Protein AF-A0A7S3PEK5-F1 (afdb_monomer_lite)

Organism: NCBI:txid215587

pLDDT: mean 72.02, std 23.11, range [34.88, 98.06]

Foldseek 3Di:
DAAQQPPRHDFPDDDDDDPDPVVLVCCQVPQQQDDDPNDGDHRDDDLDDDPPPSWADPPRTHPVVQLPAADFDVVRPTHHVVNVVVVVVVVVVVPPPPPPPDPPPPPPPPDDDDDDDDDDDDDDDDDDDDDDDDDDDDDDDDDDDDPVVVVVVVVVVVVVVVVPPDDDDDPPPPPPRDPSPDDPPPPDDDD

Sequence (191 aa):
MGLHRVNRTPCGFCFVIFNNRKALLNAQKLLNGTILDGQVLKVEIDPGFREGRQYGRARSGGQVRDELRASFDVNRGGYGAIVESQMEAAKAELLTPINQSQSPAVHMPPPRLPPPGQHNFRGGNFRGRGRGGRFHPYANRGGHRDFRDRERYNRRRSDRQNAGNTGSRREETRDDPNPRWRRNDSDEDDD

InterPro domains:
  IPR012677 Nucleotide-binding alpha-beta plait domain superfamily [G3DSA:3.30.70.330] (1-86)
  IPR027157 Nuclear cap-binding protein subunit 2 [PTHR18847] (1-148)
  IPR035979 RNA-binding domain superfamily [SSF54928] (5-79)

Structure (mmCIF, N/CA/C/O backbone):
data_AF-A0A7S3PEK5-F1
#
_entry.id   AF-A0A7S3PEK5-F1
#
loop_
_atom_site.group_PDB
_atom_site.id
_atom_site.type_symbol
_atom_site.lab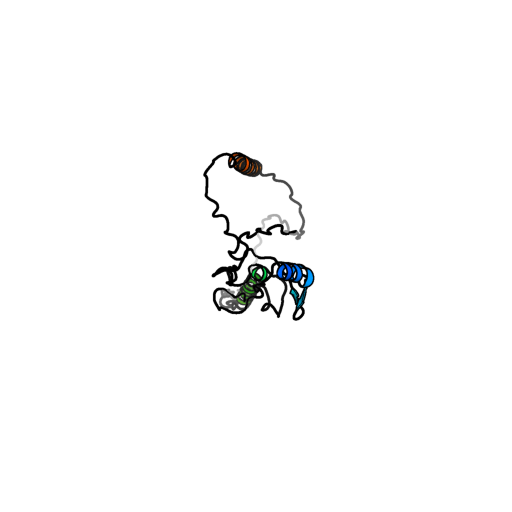el_atom_id
_atom_site.label_alt_id
_atom_site.label_comp_id
_atom_site.label_asym_id
_atom_site.label_entity_id
_atom_site.label_seq_id
_atom_site.pdbx_PDB_ins_code
_atom_site.Cartn_x
_atom_site.Cartn_y
_atom_site.Cartn_z
_atom_site.occupancy
_atom_site.B_iso_or_equiv
_atom_site.auth_seq_id
_atom_site.auth_comp_id
_atom_site.auth_asym_id
_atom_site.auth_atom_id
_atom_site.pdbx_PDB_model_num
ATOM 1 N N . MET A 1 1 ? -10.145 -7.441 -2.128 1.00 90.19 1 MET A N 1
ATOM 2 C CA . MET A 1 1 ? -8.667 -7.321 -2.068 1.00 90.19 1 MET A CA 1
ATOM 3 C C . MET A 1 1 ? -8.212 -6.277 -3.080 1.00 90.19 1 MET A C 1
ATOM 5 O O . MET A 1 1 ? -8.865 -6.170 -4.111 1.00 90.19 1 MET A O 1
ATOM 9 N N . GLY A 1 2 ? -7.165 -5.500 -2.788 1.00 96.38 2 GLY A N 1
ATOM 10 C CA . GLY A 1 2 ? -6.545 -4.579 -3.748 1.00 96.38 2 GLY A CA 1
ATOM 11 C C . GLY A 1 2 ? -5.487 -5.296 -4.587 1.00 96.38 2 GLY A C 1
ATOM 12 O O . GLY A 1 2 ? -4.679 -6.061 -4.058 1.00 96.38 2 GLY A O 1
ATOM 13 N N . LEU A 1 3 ? -5.520 -5.078 -5.896 1.00 97.38 3 LEU A N 1
ATOM 14 C CA . LEU A 1 3 ? -4.784 -5.834 -6.900 1.00 97.38 3 LEU A CA 1
ATOM 15 C C . LEU A 1 3 ? -3.969 -4.908 -7.798 1.00 97.38 3 LEU A C 1
ATOM 17 O O . LEU A 1 3 ? -4.340 -3.767 -8.070 1.00 97.38 3 LEU A O 1
ATOM 21 N N . HIS A 1 4 ? -2.877 -5.429 -8.325 1.00 96.75 4 HIS A N 1
ATOM 22 C CA . HIS A 1 4 ? -2.127 -4.791 -9.387 1.00 96.75 4 HIS A CA 1
ATOM 23 C C . HIS A 1 4 ? -2.896 -4.918 -10.715 1.00 96.75 4 HIS A C 1
ATOM 25 O O . HIS A 1 4 ? -3.451 -5.971 -11.039 1.00 96.75 4 HIS A O 1
ATOM 31 N N . ARG A 1 5 ? -2.961 -3.832 -11.495 1.00 97.00 5 ARG A N 1
ATOM 32 C CA . ARG A 1 5 ? -3.841 -3.723 -12.675 1.00 97.00 5 ARG A CA 1
ATOM 33 C C . ARG A 1 5 ? -3.554 -4.767 -13.761 1.00 97.00 5 ARG A C 1
ATOM 35 O O . ARG A 1 5 ? -4.488 -5.249 -14.396 1.00 97.00 5 ARG A O 1
ATOM 42 N N . VAL A 1 6 ? -2.276 -5.092 -13.976 1.00 94.56 6 VAL A N 1
ATOM 43 C CA . VAL A 1 6 ? -1.817 -5.955 -15.082 1.00 94.56 6 VAL A CA 1
ATOM 44 C C . VAL A 1 6 ? -1.779 -7.429 -14.668 1.00 94.56 6 VAL A C 1
ATOM 46 O O . VAL A 1 6 ? -2.637 -8.205 -15.064 1.00 94.56 6 VAL A O 1
ATOM 49 N N . ASN A 1 7 ? -0.820 -7.806 -13.825 1.00 94.06 7 ASN A N 1
ATOM 50 C CA . ASN A 1 7 ? -0.585 -9.183 -13.365 1.00 94.06 7 ASN A CA 1
ATOM 51 C C . ASN A 1 7 ? -1.572 -9.691 -12.290 1.00 94.06 7 ASN A C 1
ATOM 53 O O . ASN A 1 7 ? -1.459 -10.838 -11.871 1.00 94.06 7 ASN A O 1
ATOM 57 N N . ARG A 1 8 ? -2.525 -8.864 -11.831 1.00 95.56 8 ARG A N 1
ATOM 58 C CA . ARG A 1 8 ? -3.564 -9.234 -10.849 1.00 95.56 8 ARG A CA 1
ATOM 59 C C . ARG A 1 8 ? -3.033 -9.772 -9.514 1.00 95.56 8 ARG A C 1
ATOM 61 O O . ARG A 1 8 ? -3.773 -10.439 -8.795 1.00 95.56 8 ARG A O 1
ATOM 68 N N . THR A 1 9 ? -1.797 -9.450 -9.140 1.00 95.38 9 THR A N 1
ATOM 69 C CA . THR A 1 9 ? -1.237 -9.834 -7.836 1.00 95.38 9 THR A CA 1
ATOM 70 C C . THR A 1 9 ? -1.695 -8.883 -6.721 1.00 95.38 9 THR A C 1
ATOM 72 O O . THR A 1 9 ? -2.062 -7.739 -7.007 1.00 95.38 9 THR A O 1
ATOM 75 N N . PRO A 1 10 ? -1.706 -9.309 -5.443 1.00 95.50 10 PRO A N 1
ATOM 76 C CA . PRO A 1 10 ? -2.003 -8.418 -4.319 1.00 95.50 10 PRO A CA 1
ATOM 77 C C . PRO A 1 10 ? -1.047 -7.218 -4.277 1.00 95.50 10 PRO A C 1
ATOM 79 O O . PRO A 1 10 ? 0.159 -7.381 -4.438 1.00 95.50 10 PRO A O 1
ATOM 82 N N . CYS A 1 11 ? -1.577 -6.010 -4.051 1.00 94.12 11 CYS A N 1
ATOM 83 C CA . CYS A 1 11 ? -0.797 -4.768 -4.165 1.00 94.12 11 CYS A CA 1
ATOM 84 C C . CYS A 1 11 ? -0.871 -3.873 -2.913 1.00 94.12 11 CYS A C 1
ATOM 86 O O . CYS A 1 11 ? -1.008 -2.657 -3.005 1.00 94.12 11 CYS A O 1
ATOM 88 N N . GLY A 1 12 ? -0.823 -4.475 -1.721 1.00 94.00 12 GLY A N 1
ATOM 89 C CA . GLY A 1 12 ? -0.586 -3.735 -0.471 1.00 94.00 12 GLY A CA 1
ATOM 90 C C . GLY A 1 12 ? -1.743 -2.866 0.041 1.00 94.00 12 GLY A C 1
ATOM 91 O O . GLY A 1 12 ? -1.525 -2.005 0.894 1.00 94.00 12 GLY A O 1
ATOM 92 N N . PHE A 1 13 ? -2.968 -3.075 -0.452 1.00 96.56 13 PHE A N 1
ATOM 93 C CA . PHE A 1 13 ? -4.184 -2.463 0.093 1.00 96.56 13 PHE A CA 1
ATOM 94 C C . PHE A 1 13 ? -5.394 -3.394 -0.054 1.00 96.56 13 PHE A C 1
ATOM 96 O O . PHE A 1 13 ? -5.377 -4.361 -0.819 1.00 96.56 13 PHE A O 1
ATOM 103 N N . CYS A 1 14 ? -6.473 -3.105 0.668 1.00 96.75 14 CYS A N 1
ATOM 104 C CA . CYS A 1 14 ? -7.741 -3.809 0.522 1.00 96.75 14 CYS A CA 1
ATOM 105 C C . CYS A 1 14 ? -8.926 -2.906 0.884 1.00 96.75 14 CYS A C 1
ATOM 107 O O . CYS A 1 14 ? -8.752 -1.820 1.428 1.00 96.75 14 CYS A O 1
ATOM 109 N N . PHE A 1 15 ? -10.130 -3.379 0.569 1.00 96.56 15 PHE A N 1
ATOM 110 C CA . PHE A 1 15 ? -11.379 -2.805 1.053 1.00 96.56 15 PHE A CA 1
ATOM 111 C C . PHE A 1 15 ? -11.996 -3.780 2.048 1.00 96.56 15 PHE A C 1
ATOM 113 O O . PHE A 1 15 ? -12.037 -4.983 1.778 1.00 96.56 15 PHE A O 1
ATOM 120 N N . VAL A 1 16 ? -12.504 -3.248 3.157 1.00 96.38 16 VAL A N 1
ATOM 121 C CA . VAL A 1 16 ? -13.281 -3.989 4.153 1.00 96.38 16 VAL A CA 1
ATOM 122 C C . VAL A 1 16 ? -14.647 -3.326 4.246 1.00 96.38 16 VAL A C 1
ATOM 124 O O . VAL A 1 16 ? -14.743 -2.122 4.483 1.00 96.38 16 VAL A O 1
ATOM 127 N N . ILE A 1 17 ? -15.706 -4.098 4.011 1.00 95.38 17 ILE A N 1
ATOM 128 C CA . ILE A 1 17 ? -17.081 -3.598 4.003 1.00 95.38 17 ILE A CA 1
ATOM 129 C C . ILE A 1 17 ? -17.750 -4.048 5.297 1.00 95.38 17 ILE A C 1
ATOM 131 O O . ILE A 1 17 ? -17.905 -5.241 5.542 1.00 95.38 17 ILE A O 1
ATOM 135 N N . PHE A 1 18 ? -18.152 -3.083 6.120 1.00 96.12 18 PHE A N 1
ATOM 136 C CA . PHE A 1 18 ? -18.904 -3.341 7.343 1.00 96.12 18 PHE A CA 1
ATOM 137 C C . PHE A 1 18 ? -20.403 -3.215 7.094 1.00 96.12 18 PHE A C 1
ATOM 139 O O . PHE A 1 18 ? -20.852 -2.341 6.352 1.00 96.12 18 PHE A O 1
ATOM 146 N N . ASN A 1 19 ? -21.185 -4.045 7.784 1.00 95.56 19 ASN A N 1
ATOM 147 C CA . ASN A 1 19 ? -22.641 -3.947 7.749 1.00 95.56 19 ASN A CA 1
ATOM 148 C C . ASN A 1 19 ? -23.174 -2.720 8.506 1.00 95.56 19 ASN A C 1
ATOM 150 O O . ASN A 1 19 ? -24.175 -2.132 8.102 1.00 95.56 19 ASN A O 1
ATOM 154 N N . ASN A 1 20 ? -22.482 -2.322 9.576 1.00 96.06 20 ASN A N 1
ATOM 155 C CA . ASN A 1 20 ? -22.916 -1.271 10.490 1.00 96.06 20 ASN A CA 1
ATOM 156 C C . ASN A 1 20 ? -21.953 -0.081 10.456 1.00 96.06 20 ASN A C 1
ATOM 158 O O . ASN A 1 20 ? -20.738 -0.257 10.581 1.00 96.06 20 ASN A O 1
ATOM 162 N N . ARG A 1 21 ? -22.493 1.146 10.400 1.00 94.00 21 ARG A N 1
ATOM 163 C CA . ARG A 1 21 ? -21.682 2.379 10.443 1.00 94.00 21 ARG A CA 1
ATOM 164 C C . ARG A 1 21 ? -20.855 2.486 11.720 1.00 94.00 21 ARG A C 1
ATOM 166 O O . ARG A 1 21 ? -19.698 2.882 11.674 1.00 94.00 21 ARG A O 1
ATOM 173 N N . LYS A 1 22 ? -21.439 2.102 12.860 1.00 97.25 22 LYS A N 1
ATOM 174 C CA . LYS A 1 22 ? -20.752 2.106 14.160 1.00 97.25 22 LYS A CA 1
ATOM 175 C C . LYS A 1 22 ? -19.505 1.207 14.133 1.00 97.25 22 LYS A C 1
ATOM 177 O O . LYS A 1 22 ? -18.449 1.629 14.586 1.00 97.25 22 LYS A O 1
ATOM 182 N N . ALA A 1 23 ? -19.598 0.023 13.519 1.00 96.62 23 ALA A N 1
ATOM 183 C CA . ALA A 1 23 ? -18.464 -0.891 13.369 1.00 96.62 23 ALA A CA 1
ATOM 184 C C . ALA A 1 23 ? -17.369 -0.315 12.456 1.00 96.62 23 ALA A C 1
ATOM 186 O O . ALA A 1 23 ? -16.199 -0.381 12.813 1.00 96.62 23 ALA A O 1
ATOM 187 N N . LEU A 1 24 ? -17.744 0.321 11.339 1.00 96.19 24 LEU A N 1
ATOM 188 C CA . LEU A 1 24 ? -16.803 1.026 10.458 1.00 96.19 24 LEU A CA 1
ATOM 189 C C . LEU A 1 24 ? -16.023 2.118 11.211 1.00 96.19 24 LEU A C 1
ATOM 191 O O . LEU A 1 24 ? -14.799 2.176 11.121 1.00 96.19 24 LEU A O 1
ATOM 195 N N . LEU A 1 25 ? -16.728 2.973 11.961 1.00 97.00 25 LEU A N 1
ATOM 196 C CA . LEU A 1 25 ? -16.107 4.059 12.726 1.00 97.00 25 LEU A CA 1
ATOM 197 C C . LEU A 1 25 ? -15.187 3.519 13.826 1.00 97.00 25 LEU A C 1
ATOM 199 O O . LEU A 1 25 ? -14.098 4.050 14.028 1.00 97.00 25 LEU A O 1
ATOM 203 N N . ASN A 1 26 ? -15.598 2.452 14.512 1.00 97.31 26 ASN A N 1
ATOM 204 C CA . ASN A 1 26 ? -14.763 1.803 15.519 1.00 97.31 26 ASN A CA 1
ATOM 205 C C . ASN A 1 26 ? -13.522 1.168 14.887 1.00 97.31 26 ASN A C 1
ATOM 207 O O . ASN A 1 26 ? -12.428 1.357 15.402 1.00 97.31 26 ASN A O 1
ATOM 211 N N . ALA A 1 27 ? -13.660 0.485 13.749 1.00 97.00 27 ALA A N 1
ATOM 212 C CA . ALA A 1 27 ? -12.532 -0.099 13.033 1.00 97.00 27 ALA A CA 1
ATOM 213 C C . ALA A 1 27 ? -11.526 0.974 12.595 1.00 97.00 27 ALA A C 1
ATOM 215 O O . ALA A 1 27 ? -10.331 0.814 12.821 1.00 97.00 27 ALA A O 1
ATOM 216 N N . GLN A 1 28 ? -11.992 2.099 12.045 1.00 97.25 28 GLN A N 1
ATOM 217 C CA . GLN A 1 28 ? -11.111 3.218 11.706 1.00 97.25 28 GLN A CA 1
ATOM 218 C C . GLN A 1 28 ? -10.391 3.766 12.949 1.00 97.25 28 GLN A C 1
ATOM 220 O O . GLN A 1 28 ? -9.187 3.991 12.902 1.00 97.25 28 GLN A O 1
ATOM 225 N N . LYS A 1 29 ? -11.105 3.972 14.061 1.00 97.38 29 LYS A N 1
ATOM 226 C CA . LYS A 1 29 ? -10.520 4.529 15.291 1.00 97.38 29 LYS A CA 1
ATOM 227 C C . LYS A 1 29 ? -9.521 3.588 15.961 1.00 97.38 29 LYS A C 1
ATOM 229 O O . LYS A 1 29 ? -8.512 4.057 16.469 1.00 97.38 29 LYS A O 1
ATOM 234 N N . LEU A 1 30 ? -9.822 2.292 15.992 1.00 97.12 30 LEU A N 1
ATOM 235 C CA . LEU A 1 30 ? -9.075 1.309 16.778 1.00 97.12 30 LEU A CA 1
ATOM 236 C C . LEU A 1 30 ? -7.969 0.614 15.980 1.00 97.12 30 LEU A C 1
ATOM 238 O O . LEU A 1 30 ? -6.950 0.262 16.559 1.00 97.12 30 LEU A O 1
ATOM 242 N N . LEU A 1 31 ? -8.156 0.394 14.674 1.00 97.38 31 LEU A N 1
ATOM 243 C CA . LEU A 1 31 ? -7.193 -0.351 13.852 1.00 97.38 31 LEU A CA 1
ATOM 244 C C . LEU A 1 31 ? -6.198 0.557 13.125 1.00 97.38 31 LEU A C 1
ATOM 246 O O . LEU A 1 31 ? -5.115 0.103 12.756 1.00 97.38 31 LEU A O 1
ATOM 250 N N . ASN A 1 32 ? -6.533 1.827 12.894 1.00 97.75 32 ASN A N 1
ATOM 251 C CA . ASN A 1 32 ? -5.604 2.748 12.247 1.00 97.75 32 ASN A CA 1
ATOM 252 C C . ASN A 1 32 ? -4.350 2.941 13.112 1.00 97.75 32 ASN A C 1
ATOM 254 O O . ASN A 1 32 ? -4.452 3.266 14.290 1.00 97.75 32 ASN A O 1
ATOM 258 N N . GLY A 1 33 ? -3.168 2.755 12.526 1.00 96.69 33 GLY A N 1
ATOM 259 C CA . GLY A 1 33 ? -1.892 2.836 13.238 1.00 96.69 33 GLY A CA 1
ATOM 260 C C . GLY A 1 33 ? -1.483 1.562 13.984 1.00 96.69 33 GLY A C 1
ATOM 261 O O . GLY A 1 33 ? -0.381 1.518 14.524 1.00 96.69 33 GLY A O 1
ATOM 262 N N . THR A 1 34 ? -2.317 0.517 13.997 1.00 98.06 34 THR A N 1
ATOM 263 C CA . THR A 1 34 ? -1.918 -0.794 14.536 1.00 98.06 34 THR A CA 1
ATOM 264 C C . THR A 1 34 ? -0.928 -1.497 13.608 1.00 98.06 34 THR A C 1
ATOM 266 O O . THR A 1 34 ? -0.787 -1.139 12.436 1.00 98.06 34 THR A O 1
ATOM 269 N N . ILE A 1 35 ? -0.218 -2.492 14.140 1.00 96.81 35 ILE A N 1
ATOM 270 C CA . ILE A 1 35 ? 0.787 -3.257 13.402 1.00 96.81 35 ILE A CA 1
ATOM 271 C C . ILE A 1 35 ? 0.184 -4.593 12.972 1.00 96.81 35 ILE A C 1
ATOM 273 O O . ILE A 1 35 ? -0.333 -5.338 13.802 1.00 96.81 35 ILE A O 1
ATOM 277 N N . LEU A 1 36 ? 0.306 -4.905 11.686 1.00 94.75 36 LEU A N 1
ATOM 278 C CA . LEU A 1 36 ? -0.018 -6.203 11.103 1.00 94.75 36 LEU A CA 1
ATOM 279 C C . LEU A 1 36 ? 1.188 -6.670 10.289 1.00 94.75 36 LEU A C 1
ATOM 281 O O . LEU A 1 36 ? 1.697 -5.912 9.468 1.00 94.75 36 LEU A O 1
ATOM 285 N N . ASP A 1 37 ? 1.676 -7.883 10.546 1.00 93.69 37 ASP A N 1
ATOM 286 C CA . ASP A 1 37 ? 2.856 -8.460 9.879 1.00 93.69 37 ASP A CA 1
ATOM 287 C C . ASP A 1 37 ? 4.095 -7.537 9.898 1.00 93.69 37 ASP A C 1
ATOM 289 O O . ASP A 1 37 ? 4.840 -7.410 8.926 1.00 93.69 37 ASP A O 1
ATOM 293 N N . GLY A 1 38 ? 4.294 -6.828 11.017 1.00 92.94 38 GLY A N 1
ATOM 294 C CA . GLY A 1 38 ? 5.390 -5.868 11.192 1.00 92.94 38 GLY A CA 1
ATOM 295 C C . GLY A 1 38 ? 5.209 -4.539 10.446 1.00 92.94 38 GLY A C 1
ATOM 296 O O . GLY A 1 38 ? 6.112 -3.707 10.462 1.00 92.94 38 GLY A O 1
ATOM 297 N N . GLN A 1 39 ? 4.056 -4.312 9.812 1.00 92.12 39 GLN A N 1
ATOM 298 C CA . GLN A 1 39 ? 3.742 -3.109 9.041 1.00 92.12 39 GLN A CA 1
ATOM 299 C C . GLN A 1 39 ? 2.646 -2.290 9.729 1.00 92.12 39 GLN A C 1
ATOM 301 O O . GLN A 1 39 ? 1.634 -2.825 10.176 1.00 92.12 39 GLN A O 1
ATOM 306 N N . VAL A 1 40 ? 2.825 -0.969 9.787 1.00 95.31 40 VAL A N 1
ATOM 307 C CA . VAL A 1 40 ? 1.807 -0.063 10.338 1.00 95.31 40 VAL A CA 1
ATOM 308 C C . VAL A 1 40 ? 0.666 0.093 9.334 1.00 95.31 40 VAL A C 1
ATOM 310 O O . VAL A 1 40 ? 0.869 0.543 8.200 1.00 95.31 40 VAL A O 1
ATOM 313 N N . LEU A 1 41 ? -0.547 -0.251 9.757 1.00 95.50 41 LEU A N 1
ATOM 314 C CA . LEU A 1 41 ? -1.752 -0.126 8.951 1.00 95.50 41 LEU A CA 1
ATOM 315 C C . LEU A 1 41 ? -2.241 1.320 8.897 1.00 95.50 41 LEU A C 1
ATOM 317 O O . LEU A 1 41 ? -2.304 2.018 9.908 1.00 95.50 41 LEU A O 1
ATOM 321 N N . LYS A 1 42 ? -2.674 1.741 7.708 1.00 96.44 42 LYS A N 1
ATOM 322 C CA . LYS A 1 42 ? -3.434 2.976 7.512 1.00 96.44 42 LYS A CA 1
ATOM 323 C C . LYS A 1 42 ? -4.867 2.612 7.140 1.00 96.44 42 LYS A C 1
ATOM 325 O O . LYS A 1 42 ? -5.075 1.964 6.116 1.00 96.44 42 LYS A O 1
ATOM 330 N N . VAL A 1 43 ? -5.834 3.029 7.951 1.00 97.31 43 VAL A N 1
ATOM 331 C CA . VAL A 1 43 ? -7.262 2.761 7.731 1.00 97.31 43 VAL A CA 1
ATOM 332 C C . VAL A 1 43 ? -7.984 4.074 7.449 1.00 97.31 43 VAL A C 1
ATOM 334 O O . VAL A 1 43 ? -7.957 4.999 8.259 1.00 97.31 43 VAL A O 1
ATOM 337 N N . GLU A 1 44 ? -8.647 4.155 6.298 1.00 96.62 44 GLU A N 1
ATOM 338 C CA . GLU A 1 44 ? -9.394 5.332 5.849 1.00 96.62 44 GLU A CA 1
ATOM 339 C C . GLU A 1 44 ? -10.832 4.946 5.496 1.00 96.62 44 GLU A C 1
ATOM 341 O O . GLU A 1 44 ? -11.091 3.842 5.015 1.00 96.62 44 GLU A O 1
ATOM 346 N N . ILE A 1 45 ? -11.775 5.859 5.748 1.00 96.12 45 ILE A N 1
ATOM 347 C CA . ILE A 1 45 ? -13.166 5.684 5.324 1.00 96.12 45 ILE A CA 1
ATOM 348 C C . ILE A 1 45 ? -13.261 6.011 3.839 1.00 96.12 45 ILE A C 1
ATOM 350 O O . ILE A 1 45 ? -12.849 7.082 3.398 1.00 96.12 45 ILE A O 1
ATOM 354 N N . ASP A 1 46 ? -13.850 5.089 3.090 1.00 96.00 46 ASP A N 1
ATOM 355 C CA . ASP A 1 46 ? -14.013 5.192 1.650 1.00 96.00 46 ASP A CA 1
ATOM 356 C C . ASP A 1 46 ? -15.490 5.451 1.276 1.00 96.00 46 ASP A C 1
ATOM 358 O O . ASP A 1 46 ? -16.376 4.861 1.903 1.00 96.00 46 ASP A O 1
ATOM 362 N N . PRO A 1 47 ? -15.786 6.273 0.246 1.00 92.69 47 PRO A N 1
ATOM 363 C CA . PRO A 1 47 ? -17.157 6.524 -0.220 1.00 92.69 47 PRO A CA 1
ATOM 364 C C . PRO A 1 47 ? -17.941 5.267 -0.638 1.00 92.69 47 PRO A C 1
ATOM 366 O O . PRO A 1 47 ? -19.172 5.289 -0.674 1.00 92.69 47 PRO A O 1
ATOM 369 N N . GLY A 1 48 ? -17.251 4.165 -0.950 1.00 92.75 48 GLY A N 1
ATOM 370 C CA . GLY A 1 48 ? -17.853 2.876 -1.271 1.00 92.75 48 GLY A CA 1
ATOM 371 C C . GLY A 1 48 ? -17.159 2.156 -2.423 1.00 92.75 48 GLY A C 1
ATOM 372 O O . GLY A 1 48 ? -16.670 2.763 -3.377 1.00 92.75 48 GLY A O 1
ATOM 373 N N . PHE A 1 49 ? -17.147 0.827 -2.363 1.00 94.38 49 PHE A N 1
ATOM 374 C CA . PHE A 1 49 ? -16.557 0.013 -3.419 1.00 94.38 49 PHE A CA 1
ATOM 375 C C . PHE A 1 49 ? -17.345 0.133 -4.733 1.00 94.38 49 PHE A C 1
ATOM 377 O O . PHE A 1 49 ? -18.575 0.126 -4.739 1.00 94.38 49 PHE A O 1
ATOM 384 N N . ARG A 1 50 ? -16.616 0.223 -5.848 1.00 94.69 50 ARG A N 1
ATOM 385 C CA . ARG A 1 50 ? -17.129 0.133 -7.221 1.00 94.69 50 ARG A CA 1
ATOM 386 C C . ARG A 1 50 ? -16.111 -0.645 -8.051 1.00 94.69 50 ARG A C 1
ATOM 388 O O . ARG A 1 50 ? -14.912 -0.569 -7.767 1.00 94.69 50 ARG A O 1
ATOM 395 N N . GLU A 1 51 ? -16.583 -1.359 -9.067 1.00 95.50 51 GLU A N 1
ATOM 396 C CA . GLU A 1 51 ? -15.713 -2.115 -9.971 1.00 95.50 51 GLU A CA 1
ATOM 397 C C . GLU A 1 51 ? -14.652 -1.199 -10.600 1.00 95.50 51 GLU A C 1
ATOM 399 O O . GLU A 1 51 ? -14.908 -0.037 -10.923 1.00 95.50 51 GLU A O 1
ATOM 404 N N . GLY A 1 52 ? -13.425 -1.701 -10.699 1.00 95.88 52 GLY A N 1
ATOM 405 C CA . GLY A 1 52 ? -12.252 -0.944 -11.125 1.00 95.88 52 GLY A CA 1
ATOM 406 C C . GLY A 1 52 ? -11.466 -0.306 -9.974 1.00 95.88 52 GLY A C 1
ATOM 407 O O . GLY A 1 52 ? -10.256 -0.108 -10.106 1.00 95.88 52 GLY A O 1
ATOM 408 N N . ARG A 1 5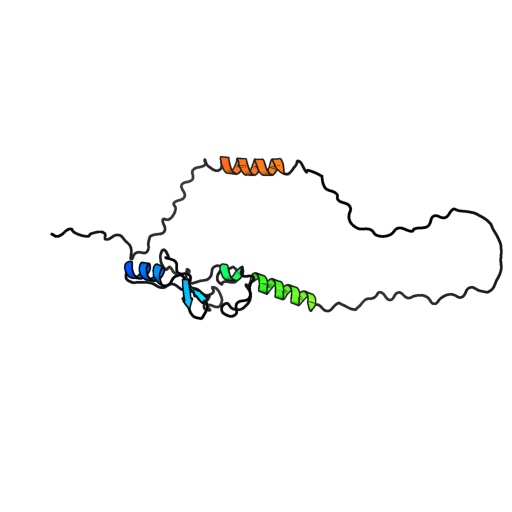3 ? -12.088 -0.035 -8.815 1.00 96.38 53 ARG A N 1
ATOM 409 C CA . ARG A 1 53 ? -11.383 0.547 -7.653 1.00 96.38 53 ARG A CA 1
ATOM 410 C C . ARG A 1 53 ? -10.437 -0.430 -6.965 1.00 96.38 53 ARG A C 1
ATOM 412 O O . ARG A 1 53 ? -9.565 0.012 -6.221 1.00 96.38 53 ARG A O 1
ATOM 419 N N . GLN A 1 54 ? -10.588 -1.731 -7.206 1.00 96.62 54 GLN A N 1
ATOM 420 C CA . GLN A 1 54 ? -9.665 -2.742 -6.703 1.00 96.62 54 GLN A CA 1
ATOM 421 C C . GLN A 1 54 ? -8.287 -2.675 -7.361 1.00 96.62 54 GLN A C 1
ATOM 423 O O . GLN A 1 54 ? -7.369 -3.267 -6.811 1.00 96.62 54 GLN A O 1
ATOM 428 N N . TYR A 1 55 ? -8.115 -1.992 -8.498 1.00 97.56 55 TYR A N 1
ATOM 429 C CA . TYR A 1 55 ? -6.827 -1.953 -9.190 1.00 97.56 55 TYR A CA 1
ATOM 430 C C . TYR A 1 55 ? -5.961 -0.765 -8.761 1.00 97.56 55 TYR A C 1
ATOM 432 O O . TYR A 1 55 ? -6.440 0.359 -8.587 1.00 97.56 55 TYR A O 1
ATOM 440 N N . GLY A 1 56 ? -4.658 -1.015 -8.646 1.00 96.56 56 GLY A N 1
ATOM 441 C CA . GLY A 1 56 ? -3.638 0.013 -8.499 1.00 96.56 56 GLY A CA 1
ATOM 442 C C . GLY A 1 56 ? -3.662 1.041 -9.641 1.00 96.56 56 GLY A C 1
ATOM 443 O O . GLY A 1 56 ? -4.016 0.737 -10.783 1.00 96.56 56 GLY A O 1
ATOM 444 N N . ARG A 1 57 ? -3.307 2.289 -9.312 1.00 96.88 57 ARG A N 1
ATOM 445 C CA . ARG A 1 57 ? -3.363 3.451 -10.222 1.00 96.88 57 ARG A CA 1
ATOM 446 C C . ARG A 1 57 ? -1.988 3.939 -10.695 1.00 96.88 57 ARG A C 1
ATOM 448 O O . ARG A 1 57 ? -1.936 4.878 -11.486 1.00 96.88 57 ARG A O 1
ATOM 455 N N . ALA A 1 58 ? -0.901 3.335 -10.205 1.00 96.19 58 ALA A N 1
ATOM 456 C CA . ALA A 1 58 ? 0.463 3.610 -10.660 1.00 96.19 58 ALA A CA 1
ATOM 457 C C . ALA A 1 58 ? 0.610 3.337 -12.160 1.00 96.19 58 ALA A C 1
ATOM 459 O O . ALA A 1 58 ? -0.154 2.545 -12.732 1.00 96.19 58 ALA A O 1
ATOM 460 N N . ARG A 1 59 ? 1.622 3.933 -12.803 1.00 95.12 59 ARG A N 1
ATOM 461 C CA . ARG A 1 59 ? 1.891 3.644 -14.224 1.00 95.12 59 ARG A CA 1
ATOM 462 C C . ARG A 1 59 ? 2.285 2.183 -14.422 1.00 95.12 59 ARG A C 1
ATOM 464 O O . ARG A 1 59 ? 1.761 1.553 -15.338 1.00 95.12 59 ARG A O 1
ATOM 471 N N . SER A 1 60 ? 3.091 1.639 -13.507 1.00 93.31 60 SER A N 1
ATOM 472 C CA . SER A 1 60 ? 3.436 0.209 -13.449 1.00 93.31 60 SER A CA 1
ATOM 473 C C . SER A 1 60 ? 2.214 -0.706 -13.285 1.00 93.31 60 SER A C 1
ATOM 475 O O . SER A 1 60 ? 2.229 -1.846 -13.734 1.00 93.31 60 SER A O 1
ATOM 477 N N . GLY A 1 61 ? 1.122 -0.184 -12.713 1.00 94.94 61 GLY A N 1
ATOM 478 C CA . GLY A 1 61 ? -0.116 -0.905 -12.409 1.00 94.94 61 GLY A CA 1
ATOM 479 C C . GLY A 1 61 ? -0.327 -1.175 -10.918 1.00 94.94 61 GLY A C 1
ATOM 480 O O . GLY A 1 61 ? -1.418 -1.604 -10.537 1.00 94.94 61 GLY A O 1
ATOM 481 N N . GLY A 1 62 ? 0.675 -0.902 -10.078 1.00 95.62 62 GLY A N 1
ATOM 482 C CA . GLY A 1 62 ? 0.599 -1.038 -8.625 1.00 95.62 62 GLY A CA 1
ATOM 483 C C . GLY A 1 62 ? 0.026 0.183 -7.895 1.00 95.62 62 GLY A C 1
ATOM 484 O O . GLY A 1 62 ? -0.705 1.005 -8.459 1.00 95.62 62 GLY A O 1
ATOM 485 N N . GLN A 1 63 ? 0.351 0.326 -6.610 1.00 95.62 63 GLN A N 1
ATOM 486 C CA . GLN A 1 63 ? -0.016 1.501 -5.823 1.00 95.62 63 GLN A CA 1
ATOM 487 C C . GLN A 1 63 ? 0.902 2.686 -6.169 1.00 95.62 63 GLN A C 1
ATOM 489 O O . GLN A 1 63 ? 2.120 2.551 -6.186 1.00 95.62 63 GLN A O 1
ATOM 494 N N . VAL A 1 64 ? 0.328 3.878 -6.385 1.00 95.19 64 VAL A N 1
ATOM 495 C CA . VAL A 1 64 ? 1.088 5.109 -6.715 1.00 95.19 64 VAL A CA 1
ATOM 496 C C . VAL A 1 64 ? 2.141 5.433 -5.649 1.00 95.19 64 VAL A C 1
ATOM 498 O O . VAL A 1 64 ? 3.238 5.883 -5.958 1.00 95.19 64 VAL A O 1
ATOM 501 N N . ARG A 1 65 ? 1.815 5.171 -4.378 1.00 93.88 65 ARG A N 1
ATOM 502 C CA . ARG A 1 65 ? 2.733 5.355 -3.250 1.00 93.88 65 ARG A CA 1
ATOM 503 C C . ARG A 1 65 ? 3.990 4.490 -3.381 1.00 93.88 65 ARG A C 1
ATOM 505 O O . ARG A 1 65 ? 5.073 4.969 -3.065 1.00 93.88 65 ARG A O 1
ATOM 512 N N . ASP A 1 66 ? 3.842 3.242 -3.816 1.00 93.88 66 ASP A N 1
ATOM 513 C CA . ASP A 1 66 ? 4.963 2.304 -3.907 1.00 93.88 66 ASP A CA 1
ATOM 514 C C . ASP A 1 66 ? 5.857 2.605 -5.106 1.00 93.88 66 ASP A C 1
ATOM 516 O O . ASP A 1 66 ? 7.069 2.455 -5.010 1.00 93.88 66 ASP A O 1
ATOM 520 N N . GLU A 1 67 ? 5.294 3.121 -6.201 1.00 94.56 67 GLU A N 1
ATOM 521 C CA . GLU A 1 67 ? 6.054 3.551 -7.382 1.00 94.56 67 GLU A CA 1
ATOM 522 C C . GLU A 1 67 ? 7.090 4.645 -7.053 1.00 94.56 67 GLU A C 1
ATOM 524 O O . GLU A 1 67 ? 8.194 4.632 -7.596 1.00 94.56 67 GLU A O 1
ATOM 529 N N . LEU A 1 68 ? 6.756 5.550 -6.125 1.00 93.31 68 LEU A N 1
ATOM 530 C CA . LEU A 1 68 ? 7.595 6.682 -5.701 1.00 93.31 68 LEU A CA 1
ATOM 531 C C . LEU A 1 68 ? 8.520 6.365 -4.511 1.00 93.31 68 LEU A C 1
ATOM 533 O O . LEU A 1 68 ? 9.218 7.255 -4.019 1.00 93.31 68 LEU A O 1
ATOM 537 N N . ARG A 1 69 ? 8.512 5.133 -3.995 1.00 94.38 69 ARG A N 1
ATOM 538 C CA . ARG A 1 69 ? 9.254 4.774 -2.782 1.00 94.38 69 ARG A CA 1
ATOM 539 C C . ARG A 1 69 ? 10.752 4.621 -3.065 1.00 94.38 69 ARG A C 1
ATOM 541 O O . ARG A 1 69 ? 11.152 3.809 -3.891 1.00 94.38 69 ARG A O 1
ATOM 548 N N . ALA A 1 70 ? 11.574 5.361 -2.320 1.00 94.31 70 ALA A N 1
ATOM 549 C CA . ALA A 1 70 ? 13.033 5.306 -2.441 1.00 94.31 70 ALA A CA 1
ATOM 550 C C . ALA A 1 70 ? 13.707 4.293 -1.504 1.00 94.31 70 ALA A C 1
ATOM 552 O O . ALA A 1 70 ? 14.750 3.741 -1.840 1.00 94.31 70 ALA A O 1
ATOM 553 N N . SER A 1 71 ? 13.129 4.044 -0.325 1.00 94.50 71 SER A N 1
ATOM 554 C CA . SER A 1 71 ? 13.639 3.030 0.602 1.00 94.50 71 SER A CA 1
ATOM 555 C C . SER A 1 71 ? 13.401 1.622 0.060 1.00 94.50 71 SER A C 1
ATOM 557 O O . SER A 1 71 ? 12.472 1.412 -0.714 1.00 94.50 71 SER A O 1
ATOM 559 N N . PHE A 1 72 ? 14.202 0.651 0.494 1.00 93.94 72 PHE A N 1
ATOM 560 C CA . PHE A 1 72 ? 13.968 -0.770 0.233 1.00 93.94 72 PHE A CA 1
ATOM 561 C C . PHE A 1 72 ? 12.983 -1.347 1.261 1.00 93.94 72 PHE A C 1
ATOM 563 O O . PHE A 1 72 ? 13.097 -1.052 2.449 1.00 93.94 72 PHE A O 1
ATOM 570 N N . ASP A 1 73 ? 12.019 -2.155 0.815 1.00 93.06 73 ASP A N 1
ATOM 571 C CA . ASP A 1 73 ? 11.034 -2.826 1.675 1.00 93.06 73 ASP A CA 1
ATOM 572 C C . ASP A 1 73 ? 10.697 -4.191 1.072 1.00 93.06 73 ASP A C 1
ATOM 574 O O . ASP A 1 73 ? 10.058 -4.286 0.019 1.00 93.06 73 ASP A O 1
ATOM 578 N N . VAL A 1 74 ? 11.140 -5.250 1.750 1.00 93.19 74 VAL A N 1
ATOM 579 C CA . VAL A 1 74 ? 10.961 -6.642 1.316 1.00 93.19 74 VAL A CA 1
ATOM 580 C C . VAL A 1 74 ? 9.480 -7.007 1.238 1.00 93.19 74 VAL A C 1
ATOM 582 O O . VAL A 1 74 ? 9.058 -7.660 0.285 1.00 93.19 74 VAL A O 1
ATOM 585 N N . ASN A 1 75 ? 8.665 -6.512 2.172 1.00 91.06 75 ASN A N 1
ATOM 586 C CA . ASN A 1 75 ? 7.238 -6.834 2.238 1.00 91.06 75 ASN A CA 1
ATOM 587 C C . ASN A 1 75 ? 6.431 -6.117 1.140 1.00 91.06 75 ASN A C 1
ATOM 589 O O . ASN A 1 75 ? 5.243 -6.384 0.964 1.00 91.06 75 ASN A O 1
ATOM 593 N N . ARG A 1 76 ? 7.073 -5.214 0.386 1.00 92.06 76 ARG A N 1
ATOM 594 C CA . ARG A 1 76 ? 6.503 -4.492 -0.760 1.00 92.06 76 ARG A CA 1
ATOM 595 C C . ARG A 1 76 ? 7.282 -4.724 -2.058 1.00 92.06 76 ARG A C 1
ATOM 597 O O . ARG A 1 76 ? 7.234 -3.882 -2.951 1.00 92.06 76 ARG A O 1
ATOM 604 N N . GLY A 1 77 ? 7.997 -5.846 -2.160 1.00 90.62 77 GLY A N 1
ATOM 605 C CA . GLY A 1 77 ? 8.665 -6.261 -3.397 1.00 90.62 77 GLY A CA 1
ATOM 606 C C . GLY A 1 77 ? 9.997 -5.565 -3.695 1.00 90.62 77 GLY A C 1
ATOM 607 O O . GLY A 1 77 ? 10.472 -5.659 -4.817 1.00 90.62 77 GLY A O 1
ATOM 608 N N . GLY A 1 78 ? 10.621 -4.894 -2.721 1.00 94.38 78 GLY A N 1
ATOM 609 C CA . GLY A 1 78 ? 11.959 -4.314 -2.879 1.00 94.38 78 GLY A CA 1
ATOM 610 C C . GLY A 1 78 ? 11.954 -2.793 -2.984 1.00 94.38 78 GLY A C 1
ATOM 611 O O . GLY A 1 78 ? 11.423 -2.137 -2.090 1.00 94.38 78 GLY A O 1
ATOM 612 N N . TYR A 1 79 ? 12.587 -2.213 -4.004 1.00 95.38 79 TYR A N 1
ATOM 613 C CA . TYR A 1 79 ? 12.555 -0.764 -4.263 1.00 95.38 79 TYR A CA 1
ATOM 614 C C . TYR A 1 79 ? 11.258 -0.351 -4.974 1.00 95.38 79 TYR A C 1
ATOM 616 O O . TYR A 1 79 ? 10.539 -1.188 -5.510 1.00 95.38 79 TYR A O 1
ATOM 624 N N . GLY A 1 80 ? 10.924 0.942 -4.962 1.00 94.25 80 GLY A N 1
ATOM 625 C CA . GLY A 1 80 ? 9.831 1.450 -5.791 1.00 94.25 80 GLY A CA 1
ATOM 626 C C . GLY A 1 80 ? 10.172 1.373 -7.279 1.00 94.25 80 GLY A C 1
ATOM 627 O O . GLY A 1 80 ? 11.331 1.529 -7.655 1.00 94.25 80 GLY A O 1
ATOM 628 N N . ALA A 1 81 ? 9.159 1.184 -8.129 1.00 92.00 81 ALA A N 1
ATOM 629 C CA . ALA A 1 81 ? 9.345 0.912 -9.559 1.00 92.00 81 ALA A CA 1
ATOM 630 C C . ALA A 1 81 ? 10.195 1.966 -10.304 1.00 92.00 81 ALA A C 1
ATOM 632 O O . ALA A 1 81 ? 10.939 1.621 -11.220 1.00 92.00 81 ALA A O 1
ATOM 633 N N . ILE A 1 82 ? 10.129 3.248 -9.912 1.00 92.56 82 ILE A N 1
ATOM 634 C CA . ILE A 1 82 ? 10.974 4.296 -10.515 1.00 92.56 82 ILE A CA 1
ATOM 635 C C . ILE A 1 82 ? 12.447 4.085 -10.156 1.00 92.56 82 ILE A C 1
ATOM 637 O O . ILE A 1 82 ? 13.313 4.184 -11.022 1.00 92.56 82 ILE A O 1
ATOM 641 N N . VAL A 1 83 ? 12.732 3.802 -8.885 1.00 94.38 83 VAL A N 1
ATOM 642 C CA . VAL A 1 83 ? 14.102 3.590 -8.405 1.00 94.38 83 VAL A CA 1
ATOM 643 C C . VAL A 1 83 ? 14.664 2.290 -8.960 1.00 94.38 83 VAL A C 1
ATOM 645 O O . VAL A 1 83 ? 15.798 2.274 -9.425 1.00 94.38 83 VAL A O 1
ATOM 648 N N . GLU A 1 84 ? 13.860 1.230 -8.990 1.00 92.19 84 GLU A N 1
ATOM 649 C CA . GLU A 1 84 ? 14.237 -0.051 -9.586 1.00 92.19 84 GLU A CA 1
ATOM 650 C C . GLU A 1 84 ? 14.639 0.112 -11.059 1.00 92.19 84 GLU A C 1
ATOM 652 O O . GLU A 1 84 ? 15.738 -0.286 -11.440 1.00 92.19 84 GLU A O 1
ATOM 657 N N . SER A 1 85 ? 13.823 0.809 -11.858 1.00 91.62 85 SER A N 1
ATOM 658 C CA . SER A 1 85 ? 14.135 1.083 -13.265 1.00 91.62 85 SER A CA 1
ATOM 659 C C . SER A 1 85 ? 15.408 1.922 -13.444 1.00 91.62 85 SER A C 1
ATOM 661 O O . SER A 1 85 ? 16.200 1.654 -14.347 1.00 91.62 85 SER A O 1
ATOM 663 N N . GLN A 1 86 ? 15.647 2.914 -12.579 1.00 92.06 86 GLN A N 1
ATOM 664 C CA . GLN A 1 86 ? 16.878 3.714 -12.612 1.00 92.06 86 GLN A CA 1
ATOM 665 C C . GLN A 1 86 ? 18.117 2.883 -12.262 1.00 92.06 86 GLN A C 1
ATOM 667 O O . GLN A 1 86 ? 19.154 3.021 -12.911 1.00 92.06 86 GLN A O 1
ATOM 672 N N . MET A 1 87 ? 18.018 2.014 -11.254 1.00 90.06 87 MET A N 1
ATOM 673 C CA . MET A 1 87 ? 19.107 1.119 -10.864 1.00 90.06 87 MET A CA 1
ATOM 674 C C . MET A 1 87 ? 19.413 0.099 -11.961 1.00 90.06 87 MET A C 1
ATOM 676 O O . MET A 1 87 ? 20.582 -0.175 -12.232 1.00 90.06 87 MET A O 1
ATOM 680 N N . GLU A 1 88 ? 18.384 -0.441 -12.613 1.00 89.88 88 GLU A N 1
ATOM 681 C CA . GLU A 1 88 ? 18.546 -1.377 -13.723 1.00 89.88 88 GLU A CA 1
ATOM 682 C C . GLU A 1 88 ? 19.193 -0.704 -14.940 1.00 89.88 88 GLU A C 1
ATOM 684 O O . GLU A 1 88 ? 20.137 -1.254 -15.508 1.00 89.88 88 GLU A O 1
ATOM 689 N N . ALA A 1 89 ? 18.782 0.524 -15.275 1.00 90.62 89 ALA A N 1
ATOM 690 C CA . ALA A 1 89 ? 19.415 1.317 -16.327 1.00 90.62 89 ALA A CA 1
ATOM 691 C C . ALA A 1 89 ? 20.893 1.616 -16.015 1.00 90.62 89 ALA A C 1
ATOM 693 O O . ALA A 1 89 ? 21.760 1.390 -16.858 1.00 90.62 89 ALA A O 1
ATOM 694 N N . ALA A 1 90 ? 21.205 2.040 -14.786 1.00 90.75 90 ALA A N 1
ATOM 695 C CA . ALA A 1 90 ? 22.583 2.293 -14.363 1.00 90.75 90 ALA A CA 1
ATOM 696 C C . ALA A 1 90 ? 23.447 1.018 -14.396 1.00 90.75 90 ALA A C 1
ATOM 698 O O . ALA A 1 90 ? 24.612 1.050 -14.797 1.00 90.75 90 ALA A O 1
ATOM 699 N N . LYS A 1 91 ? 22.876 -0.130 -14.010 1.00 90.50 91 LYS A N 1
ATOM 700 C CA . LYS A 1 91 ? 23.549 -1.432 -14.091 1.00 90.50 91 LYS A CA 1
ATOM 701 C C . LYS A 1 91 ? 23.805 -1.842 -15.543 1.00 90.50 91 LYS A C 1
ATOM 703 O O . LYS A 1 91 ? 24.872 -2.382 -15.833 1.00 90.50 91 LYS A O 1
ATOM 708 N N . ALA A 1 92 ? 22.854 -1.586 -16.440 1.00 87.62 92 ALA A N 1
ATOM 709 C CA . ALA A 1 92 ? 22.998 -1.870 -17.862 1.00 87.62 92 ALA A CA 1
ATOM 710 C C . ALA A 1 92 ? 24.112 -1.029 -18.503 1.00 87.62 92 ALA A C 1
ATOM 712 O O . ALA A 1 92 ? 24.911 -1.581 -19.255 1.00 87.62 92 ALA A O 1
ATOM 713 N N . GLU A 1 93 ? 24.232 0.258 -18.156 1.00 84.00 93 GLU A N 1
ATOM 714 C CA . GLU A 1 93 ? 25.338 1.105 -18.630 1.00 84.00 93 GLU A CA 1
ATOM 715 C C . GLU A 1 93 ? 26.707 0.571 -18.188 1.00 84.00 93 GLU A C 1
ATOM 717 O O . GLU A 1 93 ? 27.632 0.506 -18.999 1.00 84.00 93 GLU A O 1
ATOM 722 N N . LEU A 1 94 ? 26.829 0.106 -16.940 1.00 79.88 94 LEU A N 1
ATOM 723 C CA . LEU A 1 94 ? 28.087 -0.437 -16.415 1.00 79.88 94 LEU A CA 1
ATOM 724 C C . LEU A 1 94 ? 28.471 -1.795 -17.032 1.00 79.88 94 LEU A C 1
ATOM 726 O O . LEU A 1 94 ? 29.648 -2.148 -17.065 1.00 79.88 94 LEU A O 1
ATOM 730 N N . LEU A 1 95 ? 27.484 -2.553 -17.517 1.00 75.44 95 LEU A N 1
ATOM 731 C CA . LEU A 1 95 ? 27.671 -3.828 -18.216 1.00 75.44 95 LEU A CA 1
ATOM 732 C C . LEU A 1 95 ? 27.872 -3.666 -19.727 1.00 75.44 95 LEU A C 1
ATOM 734 O O . LEU A 1 95 ? 28.132 -4.668 -20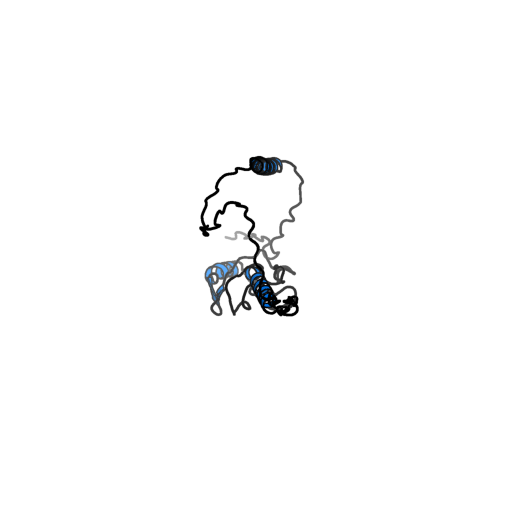.400 1.00 75.44 95 LEU A O 1
ATOM 738 N N . THR A 1 96 ? 27.771 -2.450 -20.281 1.00 68.94 96 THR A N 1
ATOM 739 C CA . THR A 1 96 ? 28.157 -2.249 -21.679 1.00 68.94 96 THR A CA 1
ATOM 740 C C . THR A 1 96 ? 29.649 -2.556 -21.818 1.00 68.94 96 THR A C 1
ATOM 742 O O . THR A 1 96 ? 30.468 -1.986 -21.090 1.00 68.94 96 THR A O 1
ATOM 745 N N . PRO A 1 97 ? 30.046 -3.482 -22.709 1.00 62.41 97 PRO A N 1
ATOM 746 C CA . PRO A 1 97 ? 31.455 -3.695 -22.957 1.00 62.41 97 PRO A CA 1
ATOM 747 C C . PRO A 1 97 ? 32.020 -2.376 -23.474 1.00 62.41 97 PRO A C 1
ATOM 749 O O . PRO A 1 97 ? 31.583 -1.867 -24.508 1.00 62.41 97 PRO A O 1
ATOM 752 N N . ILE A 1 98 ? 33.000 -1.824 -22.753 1.00 61.44 98 ILE A N 1
ATOM 753 C CA . ILE A 1 98 ? 33.919 -0.835 -23.311 1.00 61.44 98 ILE A CA 1
ATOM 754 C C . ILE A 1 98 ? 34.411 -1.474 -24.601 1.00 61.44 98 ILE A C 1
ATOM 756 O O . ILE A 1 98 ? 35.112 -2.486 -24.554 1.00 61.44 98 ILE A O 1
ATOM 760 N N . ASN A 1 99 ? 33.986 -0.947 -25.749 1.00 55.88 99 ASN A N 1
ATOM 761 C CA . ASN A 1 99 ? 34.497 -1.393 -27.028 1.00 55.88 99 ASN A CA 1
ATOM 762 C C . ASN A 1 99 ? 35.982 -1.014 -27.064 1.00 55.88 99 ASN A C 1
ATOM 764 O O . ASN A 1 99 ? 36.365 0.065 -27.507 1.00 55.88 99 ASN A O 1
ATOM 768 N N . GLN A 1 100 ? 36.821 -1.908 -26.545 1.00 58.88 100 GLN A N 1
ATOM 769 C CA . GLN A 1 100 ? 38.276 -1.837 -26.529 1.00 58.88 100 GLN A CA 1
ATOM 770 C C . GLN A 1 100 ? 38.848 -2.124 -27.928 1.00 58.88 100 GLN A C 1
ATOM 772 O O . GLN A 1 100 ? 39.966 -2.606 -28.066 1.00 58.88 100 GLN A O 1
ATOM 777 N N . SER A 1 101 ? 38.094 -1.834 -28.990 1.00 60.12 101 SER A N 1
ATOM 778 C CA . SER A 1 101 ? 38.567 -1.925 -30.364 1.00 60.12 101 SER A CA 1
ATOM 779 C C . SER A 1 101 ? 38.467 -0.561 -31.029 1.00 60.12 101 SER A C 1
ATOM 781 O O . SER A 1 101 ? 37.494 -0.205 -31.683 1.00 60.12 101 SER A O 1
ATOM 783 N N . GLN A 1 102 ? 39.507 0.226 -30.773 1.00 56.06 102 GLN A N 1
ATOM 784 C CA . GLN A 1 102 ? 40.243 1.051 -31.732 1.00 56.06 102 GLN A CA 1
ATOM 785 C C . GLN A 1 102 ? 40.972 2.129 -30.935 1.00 56.06 102 GLN A C 1
ATOM 787 O O . GLN A 1 102 ? 40.619 3.304 -30.933 1.00 56.06 102 GLN A O 1
ATOM 792 N N . SER A 1 103 ? 42.069 1.737 -30.285 1.00 54.28 103 SER A N 1
ATOM 793 C CA . SER A 1 103 ? 43.217 2.634 -30.344 1.00 54.28 103 SER A CA 1
ATOM 794 C C . SER A 1 103 ? 43.511 2.797 -31.839 1.00 54.28 103 SER A C 1
ATOM 796 O O . SER A 1 103 ? 43.782 1.777 -32.482 1.00 54.28 103 SER A O 1
ATOM 798 N N . PRO A 1 104 ? 43.413 3.996 -32.447 1.00 56.31 104 PRO A N 1
ATOM 799 C CA . PRO A 1 104 ? 44.015 4.166 -33.755 1.00 56.31 104 PRO A CA 1
ATOM 800 C C . PRO A 1 104 ? 45.477 3.793 -33.547 1.00 56.31 104 PRO A C 1
ATOM 802 O O . PRO A 1 104 ? 46.134 4.353 -32.667 1.00 56.31 104 PRO A O 1
ATOM 805 N N . ALA A 1 105 ? 45.953 2.775 -34.259 1.00 54.69 105 ALA A N 1
ATOM 806 C CA . ALA A 1 105 ? 47.362 2.448 -34.266 1.00 54.69 105 ALA A CA 1
ATOM 807 C C . ALA A 1 105 ? 48.086 3.709 -34.747 1.00 54.69 105 ALA A C 1
ATOM 809 O O . ALA A 1 105 ? 48.157 3.989 -35.942 1.00 54.69 105 ALA A O 1
ATOM 810 N N . VAL A 1 106 ? 48.568 4.519 -33.805 1.00 54.22 106 VAL A N 1
ATOM 811 C CA . VAL A 1 106 ? 49.573 5.534 -34.063 1.00 54.22 106 VAL A CA 1
ATOM 812 C C . VAL A 1 106 ? 50.788 4.734 -34.485 1.00 54.22 106 VAL A C 1
ATOM 814 O O . VAL A 1 106 ? 51.550 4.238 -33.659 1.00 54.22 106 VAL A O 1
ATOM 817 N N . HIS A 1 107 ? 50.904 4.527 -35.794 1.00 64.62 107 HIS A N 1
ATOM 818 C CA . HIS A 1 107 ? 52.125 4.102 -36.442 1.00 64.62 107 HIS A CA 1
ATOM 819 C C . HIS A 1 107 ? 53.164 5.174 -36.113 1.00 64.62 107 HIS A C 1
ATOM 821 O O . HIS A 1 107 ? 53.282 6.174 -36.817 1.00 64.62 107 HIS A O 1
ATOM 827 N N . MET A 1 108 ? 53.846 5.023 -34.975 1.00 64.31 108 MET A N 1
ATOM 828 C CA . MET A 1 108 ? 55.037 5.798 -34.681 1.00 64.31 108 MET A CA 1
ATOM 829 C C . MET A 1 108 ? 56.085 5.343 -35.694 1.00 64.31 108 MET A C 1
ATOM 831 O O . MET A 1 108 ? 56.503 4.184 -35.636 1.00 64.31 108 MET A O 1
ATOM 835 N N . PRO A 1 109 ? 56.494 6.198 -36.647 1.00 68.19 109 PRO A N 1
ATOM 836 C CA . PRO A 1 109 ? 57.617 5.850 -37.494 1.00 68.19 109 PRO A CA 1
ATOM 837 C C . PRO A 1 109 ? 58.854 5.668 -36.599 1.00 68.19 109 PRO A C 1
ATOM 839 O O . PRO A 1 109 ? 58.995 6.385 -35.601 1.00 68.19 109 PRO A O 1
ATOM 842 N N . PRO A 1 110 ? 59.758 4.729 -36.923 1.00 67.62 110 PRO A N 1
ATOM 843 C CA . PRO A 1 110 ? 60.977 4.543 -36.148 1.00 67.62 110 PRO A CA 1
ATOM 844 C C . PRO A 1 110 ? 61.788 5.851 -36.112 1.00 67.62 110 PRO A C 1
ATOM 846 O O . PRO A 1 110 ? 61.773 6.610 -37.092 1.00 67.62 110 PRO A O 1
ATOM 849 N N . PRO A 1 111 ? 62.503 6.140 -35.009 1.00 59.03 111 PRO A N 1
ATOM 850 C CA . PRO A 1 111 ? 63.296 7.354 -34.902 1.00 59.03 111 PRO A CA 1
ATOM 851 C C . PRO A 1 111 ? 64.381 7.340 -35.982 1.00 59.03 111 PRO A C 1
ATOM 853 O O . PRO A 1 111 ? 65.241 6.460 -36.018 1.00 59.03 111 PRO A O 1
ATOM 856 N N . ARG A 1 112 ? 64.337 8.322 -36.888 1.00 64.62 112 ARG A N 1
ATOM 857 C CA . ARG A 1 112 ? 65.421 8.552 -37.845 1.00 64.62 112 ARG A CA 1
ATOM 858 C C . ARG A 1 112 ? 66.623 9.077 -37.064 1.00 64.62 112 ARG A C 1
ATOM 860 O O . ARG A 1 112 ? 66.571 10.176 -36.519 1.00 64.62 112 ARG A O 1
ATOM 867 N N . LEU A 1 113 ? 67.691 8.286 -37.010 1.00 67.75 113 LEU A N 1
ATOM 868 C CA . LEU A 1 113 ? 69.001 8.755 -36.570 1.00 67.75 113 LEU A CA 1
ATOM 869 C C . LEU A 1 113 ? 69.463 9.880 -37.515 1.00 67.75 113 LEU A C 1
ATOM 871 O O . LEU A 1 113 ? 69.410 9.690 -38.735 1.00 67.75 113 LEU A O 1
ATOM 875 N N . PRO A 1 114 ? 69.897 11.043 -37.004 1.00 62.84 114 PRO A N 1
ATOM 876 C CA . PRO A 1 114 ? 70.524 12.047 -37.849 1.00 62.84 114 PRO A CA 1
ATOM 877 C C . PRO A 1 114 ? 71.904 11.543 -38.312 1.00 62.84 114 PRO A C 1
ATOM 879 O O . PRO A 1 114 ? 72.623 10.925 -37.521 1.00 62.84 114 PRO A O 1
ATOM 882 N N . PRO A 1 115 ? 72.302 11.793 -39.573 1.00 66.06 115 PRO A N 1
ATOM 883 C CA . PRO A 1 115 ? 73.657 11.505 -40.022 1.00 66.06 115 PRO A CA 1
ATOM 884 C C . PRO A 1 115 ? 74.669 12.395 -39.280 1.00 66.06 115 PRO A C 1
ATOM 886 O O . PRO A 1 115 ? 74.337 13.517 -38.877 1.00 66.06 115 PRO A O 1
ATOM 889 N N . PRO A 1 116 ? 75.910 11.919 -39.089 1.00 44.88 116 PRO A N 1
ATOM 890 C CA . PRO A 1 116 ? 76.913 12.661 -38.351 1.00 44.88 116 PRO A CA 1
ATOM 891 C C . PRO A 1 116 ? 77.390 13.872 -39.160 1.00 44.88 116 PRO A C 1
ATOM 893 O O . PRO A 1 116 ? 77.949 13.726 -40.240 1.00 44.88 116 PRO A O 1
ATOM 896 N N . GLY A 1 117 ? 77.198 15.056 -38.575 1.00 48.59 117 GLY A N 1
ATOM 897 C CA . GLY A 1 117 ? 78.057 16.228 -38.731 1.00 48.59 117 GLY A CA 1
ATOM 898 C C . GLY A 1 117 ? 78.042 16.950 -40.080 1.00 48.59 117 GLY A C 1
ATOM 899 O O . GLY A 1 117 ? 78.632 16.496 -41.053 1.00 48.59 117 GLY A O 1
ATOM 900 N N . GLN A 1 118 ? 77.534 18.184 -40.067 1.00 48.38 118 GLN A N 1
ATOM 901 C CA . GLN A 1 118 ? 78.348 19.354 -40.413 1.00 48.38 118 GLN A CA 1
ATOM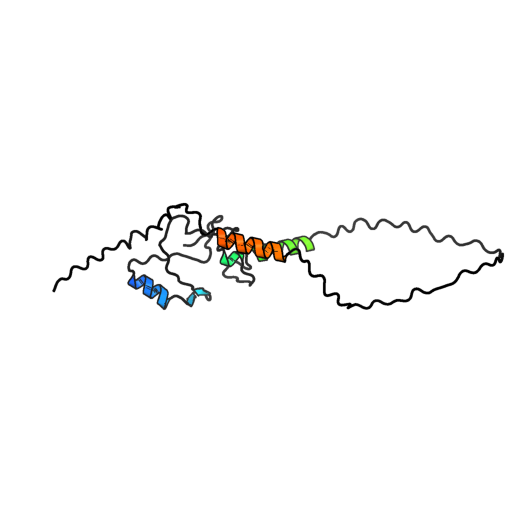 902 C C . GLN A 1 118 ? 77.659 20.634 -39.932 1.00 48.38 118 GLN A C 1
ATOM 904 O O . GLN A 1 118 ? 76.480 20.879 -40.174 1.00 48.38 118 GLN A O 1
ATOM 909 N N . HIS A 1 119 ? 78.411 21.418 -39.167 1.00 47.06 119 HIS A N 1
ATOM 910 C CA . HIS A 1 119 ? 77.998 22.701 -38.622 1.00 47.06 119 HIS A CA 1
ATOM 911 C C . HIS A 1 119 ? 77.813 23.718 -39.749 1.00 47.06 119 HIS A C 1
ATOM 913 O O . HIS A 1 119 ? 78.621 23.749 -40.669 1.00 47.06 119 HIS A O 1
ATOM 919 N N . ASN A 1 120 ? 76.834 24.615 -39.613 1.00 44.44 120 ASN A N 1
ATOM 920 C CA . ASN A 1 120 ? 77.050 26.019 -39.947 1.00 44.44 120 ASN A CA 1
ATOM 921 C C . ASN A 1 120 ? 76.119 26.930 -39.143 1.00 44.44 120 ASN A C 1
ATOM 923 O O . ASN A 1 120 ? 74.894 26.851 -39.198 1.00 44.44 120 ASN A O 1
ATOM 927 N N . PHE A 1 121 ? 76.767 27.805 -38.383 1.00 39.00 121 PHE A N 1
ATOM 928 C CA . PHE A 1 121 ? 76.203 28.940 -37.674 1.00 39.00 121 PHE A CA 1
ATOM 929 C C . PHE A 1 121 ? 75.489 29.910 -38.633 1.00 39.00 121 PHE A C 1
ATOM 931 O O . PHE A 1 121 ? 76.103 30.426 -39.563 1.00 39.00 121 PHE A O 1
ATOM 938 N N . ARG A 1 122 ? 74.232 30.240 -38.325 1.00 39.47 122 ARG A N 1
ATOM 939 C CA . ARG A 1 122 ? 73.562 31.546 -38.521 1.00 39.47 122 ARG A CA 1
ATOM 940 C C . ARG A 1 122 ? 72.382 31.529 -37.540 1.00 39.47 122 ARG A C 1
ATOM 942 O O . ARG A 1 122 ? 71.459 30.752 -37.715 1.00 39.47 122 ARG A O 1
ATOM 949 N N . GLY A 1 123 ? 72.431 32.176 -36.379 1.00 34.88 123 GLY A N 1
ATOM 950 C CA . GLY A 1 123 ? 72.508 33.625 -36.226 1.00 34.88 123 GLY A CA 1
ATOM 951 C C . GLY A 1 123 ? 71.118 34.226 -36.457 1.00 34.88 123 GLY A C 1
ATOM 952 O O . GLY A 1 123 ? 70.784 34.519 -37.599 1.00 34.88 123 GLY A O 1
ATOM 953 N N . GLY A 1 124 ? 70.306 34.388 -35.402 1.00 38.31 124 GLY A N 1
ATOM 954 C CA . GLY A 1 124 ? 69.013 35.079 -35.516 1.00 38.31 124 GLY A CA 1
ATOM 955 C C . GLY A 1 124 ? 68.024 34.850 -34.372 1.00 38.31 124 GLY A C 1
ATOM 956 O O . GLY A 1 124 ? 67.167 33.980 -34.448 1.00 38.31 124 GLY A O 1
ATOM 957 N N . ASN A 1 125 ? 68.149 35.671 -33.328 1.00 43.44 125 ASN A N 1
ATOM 958 C CA . ASN A 1 125 ? 67.237 35.884 -32.199 1.00 43.44 125 ASN A CA 1
ATOM 959 C C . ASN A 1 125 ? 65.740 35.772 -32.524 1.00 43.44 125 ASN A C 1
ATOM 961 O O . ASN A 1 125 ? 65.303 36.510 -33.388 1.00 43.44 125 ASN A O 1
ATOM 965 N N . PHE A 1 126 ? 64.943 35.090 -31.688 1.00 38.84 126 PHE A N 1
ATOM 966 C CA . PHE A 1 126 ? 63.638 35.609 -31.236 1.00 38.84 126 PHE A CA 1
ATOM 967 C C . PHE A 1 126 ? 63.226 35.009 -29.876 1.00 38.84 126 PHE A C 1
ATOM 969 O O . PHE A 1 126 ? 62.785 33.874 -29.757 1.00 38.84 126 PHE A O 1
ATOM 976 N N . ARG A 1 127 ? 63.428 35.842 -28.848 1.00 41.97 127 ARG A N 1
ATOM 977 C CA . ARG A 1 127 ? 62.658 36.035 -27.606 1.00 41.97 127 ARG A CA 1
ATOM 978 C C . ARG A 1 127 ? 61.833 34.853 -27.077 1.00 41.97 127 ARG A C 1
ATOM 980 O O . ARG A 1 127 ? 60.744 34.557 -27.555 1.00 41.97 127 ARG A O 1
ATOM 987 N N . GLY A 1 128 ? 62.297 34.313 -25.953 1.00 37.97 128 GLY A N 1
ATOM 988 C CA . GLY A 1 128 ? 61.497 33.460 -25.089 1.00 37.97 128 GLY A CA 1
ATOM 989 C C . GLY A 1 128 ? 60.330 34.184 -24.414 1.00 37.97 128 GLY A C 1
ATOM 990 O O . GLY A 1 128 ? 60.368 35.390 -24.184 1.00 37.97 128 GLY A O 1
ATOM 991 N N . ARG A 1 129 ? 59.332 33.396 -24.013 1.00 40.75 129 ARG A N 1
ATOM 992 C CA . ARG A 1 129 ? 58.641 33.511 -22.722 1.00 40.75 129 ARG A CA 1
ATOM 993 C C . ARG A 1 129 ? 58.086 32.137 -22.354 1.00 40.75 129 ARG A C 1
ATOM 995 O O . ARG A 1 129 ? 57.356 31.527 -23.128 1.00 40.75 129 ARG A O 1
ATOM 1002 N N . GLY A 1 130 ? 58.473 31.657 -21.174 1.00 37.62 130 GLY A N 1
ATOM 1003 C CA . GLY A 1 130 ? 58.032 30.385 -20.619 1.00 37.62 130 GLY A CA 1
ATOM 1004 C C . GLY A 1 130 ? 56.528 30.355 -20.352 1.00 37.62 130 GLY A C 1
ATOM 1005 O O . GLY A 1 130 ? 55.954 31.306 -19.822 1.00 37.62 130 GLY A O 1
ATOM 1006 N N . ARG A 1 131 ? 55.899 29.227 -20.690 1.00 39.38 131 ARG A N 1
ATOM 1007 C CA . ARG A 1 131 ? 54.584 28.851 -20.172 1.00 39.38 131 ARG A CA 1
ATOM 1008 C C . ARG A 1 131 ? 54.772 28.137 -18.837 1.00 39.38 131 ARG A C 1
ATOM 1010 O O . ARG A 1 131 ? 55.028 26.941 -18.794 1.00 39.38 131 ARG A O 1
ATOM 1017 N N . GLY A 1 132 ? 54.632 28.896 -17.758 1.00 39.06 132 GLY A N 1
ATOM 1018 C CA . GLY A 1 132 ? 54.372 28.390 -16.416 1.00 39.06 132 GLY A CA 1
ATOM 1019 C C . GLY A 1 132 ? 53.094 29.038 -15.890 1.00 39.06 132 GLY A C 1
ATOM 1020 O O . GLY A 1 132 ? 52.999 30.259 -15.847 1.00 39.06 132 GLY A O 1
ATOM 1021 N N . GLY A 1 133 ? 52.111 28.225 -15.518 1.00 39.19 133 GLY A N 1
ATOM 1022 C CA . GLY A 1 133 ? 50.839 28.647 -14.919 1.00 39.19 133 GLY A CA 1
ATOM 1023 C C . GLY A 1 133 ? 49.911 27.437 -14.865 1.00 39.19 133 GLY A C 1
ATOM 1024 O O . GLY A 1 133 ? 49.237 27.136 -15.840 1.00 39.19 133 GLY A O 1
ATOM 1025 N N . ARG A 1 134 ? 50.111 26.522 -13.910 1.00 39.81 134 ARG A N 1
ATOM 1026 C CA . ARG A 1 134 ? 49.456 26.492 -12.587 1.00 39.81 134 ARG A CA 1
ATOM 1027 C C . ARG A 1 134 ? 47.941 26.715 -12.665 1.00 39.81 134 ARG A C 1
ATOM 1029 O O . ARG A 1 134 ? 47.459 27.840 -12.660 1.00 39.81 134 ARG A O 1
ATOM 1036 N N . PHE A 1 135 ? 47.238 25.585 -12.672 1.00 35.31 135 PHE A N 1
ATOM 1037 C CA . PHE A 1 135 ? 45.901 25.395 -12.115 1.00 35.31 135 PHE A CA 1
ATOM 1038 C C . PHE A 1 135 ? 45.737 26.134 -10.778 1.00 35.31 135 PHE A C 1
ATOM 1040 O O . PHE A 1 135 ? 46.574 25.944 -9.896 1.00 35.31 135 PHE A O 1
ATOM 1047 N N . HIS A 1 136 ? 44.642 26.881 -10.615 1.00 41.94 136 HIS A N 1
ATOM 1048 C CA . HIS A 1 136 ? 43.966 27.140 -9.337 1.00 41.94 136 HIS A CA 1
ATOM 1049 C C . HIS A 1 136 ? 42.450 27.282 -9.599 1.00 41.94 136 HIS A C 1
ATOM 1051 O O . HIS A 1 136 ? 42.066 28.066 -10.470 1.00 41.94 136 HIS A O 1
ATOM 1057 N N . PRO A 1 137 ? 41.591 26.514 -8.901 1.00 49.53 137 PRO A N 1
ATOM 1058 C CA . PRO A 1 137 ? 40.138 26.628 -8.977 1.00 49.53 137 PRO A CA 1
ATOM 1059 C C . PRO A 1 137 ? 39.623 27.745 -8.048 1.00 49.53 137 PRO A C 1
ATOM 1061 O O . PRO A 1 137 ? 40.351 28.221 -7.183 1.00 49.53 137 PRO A O 1
ATOM 1064 N N . TYR A 1 138 ? 38.349 28.109 -8.219 1.00 43.94 138 TYR A N 1
ATOM 1065 C CA . TYR A 1 138 ? 37.569 29.109 -7.466 1.00 43.94 138 TYR A CA 1
ATOM 1066 C C . TYR A 1 138 ? 37.731 30.573 -7.908 1.00 43.94 138 TYR A C 1
ATOM 1068 O O . TYR A 1 138 ? 38.433 31.372 -7.297 1.00 43.94 138 TYR A O 1
ATOM 1076 N N . ALA A 1 139 ? 36.954 30.958 -8.92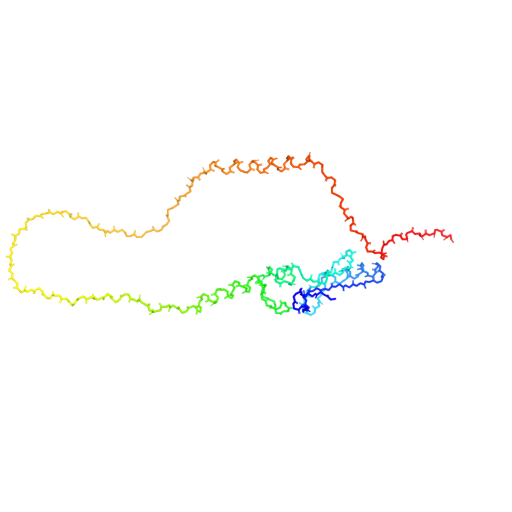5 1.00 44.16 139 ALA A N 1
ATOM 1077 C CA . ALA A 1 139 ? 36.558 32.346 -9.139 1.00 44.16 139 ALA A CA 1
ATOM 1078 C C . ALA A 1 139 ? 35.028 32.434 -9.232 1.00 44.16 139 ALA A C 1
ATOM 1080 O O . ALA A 1 139 ? 34.401 32.001 -10.197 1.00 44.16 139 ALA A O 1
ATOM 1081 N N . ASN A 1 140 ? 34.460 32.991 -8.167 1.00 46.16 140 ASN A N 1
ATOM 1082 C CA . ASN A 1 140 ? 33.093 33.468 -8.027 1.00 46.16 140 ASN A CA 1
ATOM 1083 C C . ASN A 1 140 ? 32.697 34.359 -9.220 1.00 46.16 140 ASN A C 1
ATOM 1085 O O . ASN A 1 140 ? 33.315 35.401 -9.442 1.00 46.16 140 ASN A O 1
ATOM 1089 N N . ARG A 1 141 ? 31.634 34.006 -9.949 1.00 41.44 141 ARG A N 1
ATOM 1090 C CA . ARG A 1 141 ? 30.938 34.931 -10.857 1.00 41.44 141 ARG A CA 1
ATOM 1091 C C . ARG A 1 141 ? 29.438 34.847 -10.600 1.00 41.44 141 ARG A C 1
ATOM 1093 O O . ARG A 1 141 ? 28.699 34.162 -11.298 1.00 41.44 141 ARG A O 1
ATOM 1100 N N . GLY A 1 142 ? 29.005 35.556 -9.564 1.00 37.22 142 GLY A N 1
ATOM 1101 C CA . GLY A 1 142 ? 27.618 35.970 -9.427 1.00 37.22 142 GLY A CA 1
ATOM 1102 C C . GLY A 1 142 ? 27.316 37.143 -10.362 1.00 37.22 142 GLY A C 1
ATOM 1103 O O . GLY A 1 142 ? 28.152 38.023 -10.548 1.00 37.22 142 GLY A O 1
ATOM 1104 N N . GLY A 1 143 ? 26.096 37.163 -10.898 1.00 45.59 143 GLY A N 1
ATOM 1105 C CA . GLY A 1 143 ? 25.452 38.390 -11.360 1.00 45.59 143 GLY A CA 1
ATOM 1106 C C . GLY A 1 143 ? 25.318 38.558 -12.870 1.00 45.59 143 GLY A C 1
ATOM 1107 O O . GLY A 1 143 ? 26.014 39.372 -13.463 1.00 45.59 143 GLY A O 1
ATOM 1108 N N . HIS A 1 144 ? 24.316 37.912 -13.466 1.00 41.09 144 HIS A N 1
ATOM 1109 C CA . HIS A 1 144 ? 23.556 38.550 -14.541 1.00 41.09 144 HIS A CA 1
ATOM 1110 C C . HIS A 1 144 ? 22.070 38.259 -14.325 1.00 41.09 144 HIS A C 1
ATOM 1112 O O . HIS A 1 144 ? 21.604 37.131 -14.442 1.00 41.09 144 HIS A O 1
ATOM 1118 N N . ARG A 1 145 ? 21.349 39.292 -13.880 1.00 46.81 145 ARG A N 1
ATOM 1119 C CA . ARG A 1 145 ? 19.895 39.281 -13.722 1.00 46.81 145 ARG A CA 1
ATOM 1120 C C . ARG A 1 145 ? 19.292 39.364 -15.119 1.00 46.81 145 ARG A C 1
ATOM 1122 O O . ARG A 1 145 ? 19.345 40.426 -15.735 1.00 46.81 145 ARG A O 1
ATOM 1129 N N . ASP A 1 146 ? 18.716 38.271 -15.600 1.00 43.94 146 ASP A N 1
ATOM 1130 C CA . ASP A 1 146 ? 17.937 38.285 -16.832 1.00 43.94 146 ASP A CA 1
ATOM 1131 C C . ASP A 1 146 ? 16.545 38.855 -16.549 1.00 43.94 146 ASP A C 1
ATOM 1133 O O . ASP A 1 146 ? 15.648 38.209 -16.007 1.00 43.94 146 ASP A O 1
ATOM 1137 N N . PHE A 1 147 ? 16.358 40.111 -16.950 1.00 47.66 147 PHE A N 1
ATOM 1138 C CA . PHE A 1 147 ? 15.106 40.870 -16.883 1.00 47.66 147 PHE A CA 1
ATOM 1139 C C . PHE A 1 147 ? 13.928 40.226 -17.653 1.00 47.66 147 PHE A C 1
ATOM 1141 O O . PHE A 1 147 ? 12.820 40.757 -17.618 1.00 47.66 147 PHE A O 1
ATOM 1148 N N . ARG A 1 148 ? 14.120 39.076 -18.320 1.00 50.56 148 ARG A N 1
ATOM 1149 C CA . ARG A 1 148 ? 13.081 38.386 -19.109 1.00 50.56 148 ARG A CA 1
ATOM 1150 C C . ARG A 1 148 ? 12.158 37.471 -18.295 1.00 50.56 148 ARG A C 1
ATOM 1152 O O . ARG A 1 148 ? 11.053 37.189 -18.757 1.00 50.56 148 ARG A O 1
ATOM 1159 N N . ASP A 1 149 ? 12.540 37.049 -17.088 1.00 51.25 149 ASP A N 1
ATOM 1160 C CA . ASP A 1 149 ? 11.717 36.109 -16.301 1.00 51.25 149 ASP A CA 1
ATOM 1161 C C . ASP A 1 149 ? 10.624 36.783 -15.460 1.00 51.25 149 ASP A C 1
ATOM 1163 O O . ASP A 1 149 ? 9.606 36.165 -15.129 1.00 51.25 149 ASP A O 1
ATOM 1167 N N . ARG A 1 150 ? 10.767 38.082 -15.170 1.00 49.97 150 ARG A N 1
ATOM 1168 C CA . ARG A 1 150 ? 9.784 38.819 -14.361 1.00 49.97 150 ARG A CA 1
ATOM 1169 C C . ARG A 1 150 ? 8.469 39.056 -15.105 1.00 49.97 150 ARG A C 1
ATOM 1171 O O . ARG A 1 150 ? 7.403 38.983 -14.496 1.00 49.97 150 ARG A O 1
ATOM 1178 N N . GLU A 1 151 ? 8.523 39.264 -16.420 1.00 51.09 151 GLU A N 1
ATOM 1179 C CA . GLU A 1 151 ? 7.312 39.389 -17.235 1.00 51.09 151 GLU A CA 1
ATOM 1180 C C . GLU A 1 151 ? 6.541 38.071 -17.347 1.00 51.09 151 GLU A C 1
ATOM 1182 O O . GLU A 1 151 ? 5.315 38.080 -17.251 1.00 51.09 151 GLU A O 1
ATOM 1187 N N . ARG A 1 152 ? 7.228 36.926 -17.486 1.00 54.91 152 ARG A N 1
ATOM 1188 C CA . ARG A 1 152 ? 6.564 35.610 -17.522 1.00 54.91 152 ARG A CA 1
ATOM 1189 C C . ARG A 1 152 ? 5.883 35.270 -16.202 1.00 54.91 152 ARG A C 1
ATOM 1191 O O . ARG A 1 152 ? 4.793 34.697 -16.219 1.00 54.91 152 ARG A O 1
ATOM 1198 N N . TYR A 1 153 ? 6.501 35.621 -15.074 1.00 54.19 153 TYR A N 1
ATOM 1199 C CA . TYR A 1 153 ? 5.898 35.396 -13.762 1.00 54.19 153 TYR A CA 1
ATOM 1200 C C . TYR A 1 153 ? 4.640 36.255 -13.560 1.00 54.19 153 TYR A C 1
ATOM 1202 O O . TYR A 1 153 ? 3.616 35.747 -13.101 1.00 54.19 153 TYR A O 1
ATOM 1210 N N . ASN A 1 154 ? 4.672 37.523 -13.984 1.00 57.25 154 ASN A N 1
ATOM 1211 C CA . ASN A 1 154 ? 3.510 38.408 -13.888 1.00 57.25 154 ASN A CA 1
ATOM 1212 C C . ASN A 1 154 ? 2.373 38.009 -14.844 1.00 57.25 154 ASN A C 1
ATOM 1214 O O . ASN A 1 154 ? 1.223 38.011 -14.410 1.00 57.25 154 ASN A O 1
ATOM 1218 N N . ARG A 1 155 ? 2.674 37.564 -16.076 1.00 57.81 155 ARG A N 1
ATOM 1219 C CA . ARG A 1 155 ? 1.658 37.079 -17.036 1.00 57.81 155 ARG A CA 1
ATOM 1220 C C . ARG A 1 155 ? 0.919 35.832 -16.525 1.00 57.81 155 ARG A C 1
ATOM 1222 O O . ARG A 1 155 ? -0.304 35.774 -16.544 1.00 57.81 155 ARG A O 1
ATOM 1229 N N . ARG A 1 156 ? 1.642 34.869 -15.934 1.00 55.34 156 ARG A N 1
ATOM 1230 C CA . ARG A 1 156 ? 1.026 33.671 -15.320 1.00 55.34 156 ARG A CA 1
ATOM 1231 C C . ARG A 1 156 ? 0.169 33.992 -14.091 1.00 55.34 156 ARG A C 1
ATOM 1233 O O . ARG A 1 156 ? -0.763 33.249 -13.784 1.00 55.34 156 ARG A O 1
ATOM 1240 N N . ARG A 1 157 ? 0.491 35.068 -13.365 1.00 50.12 157 ARG A N 1
ATOM 1241 C CA . ARG A 1 157 ? -0.278 35.515 -12.197 1.00 50.12 157 ARG A CA 1
ATOM 1242 C C . ARG A 1 157 ? -1.560 36.244 -12.612 1.00 50.12 157 ARG A C 1
ATOM 1244 O O . ARG A 1 157 ? -2.585 36.014 -11.975 1.00 50.12 157 ARG A O 1
ATOM 1251 N N . SER A 1 158 ? -1.526 37.042 -13.684 1.00 54.06 158 SER A N 1
ATOM 1252 C CA . SER A 1 158 ? -2.717 37.704 -14.236 1.00 54.06 158 SER A CA 1
ATOM 1253 C C . SER A 1 158 ? -3.681 36.718 -14.902 1.00 54.06 158 SER A C 1
ATOM 1255 O O . SER A 1 158 ? -4.885 36.817 -14.682 1.00 54.06 158 SER A O 1
ATOM 1257 N N . ASP A 1 159 ? -3.173 35.703 -15.609 1.00 56.19 159 ASP A N 1
ATOM 1258 C CA . ASP A 1 159 ? -4.020 34.677 -16.242 1.00 56.19 159 ASP A CA 1
ATOM 1259 C C . ASP A 1 159 ? -4.782 33.839 -15.198 1.00 56.19 159 ASP A C 1
ATOM 1261 O O . ASP A 1 159 ? -5.941 33.481 -15.400 1.00 56.19 159 ASP A O 1
ATOM 1265 N N . ARG A 1 160 ? -4.175 33.592 -14.026 1.00 53.03 160 ARG A N 1
ATOM 1266 C CA . ARG A 1 160 ? -4.851 32.934 -12.892 1.00 53.03 160 ARG A CA 1
ATOM 1267 C C . ARG A 1 160 ? -5.943 33.783 -12.247 1.00 53.03 160 ARG A C 1
ATOM 1269 O O . ARG A 1 160 ? -6.885 33.215 -11.710 1.00 53.03 160 ARG A O 1
ATOM 1276 N N . GLN A 1 161 ? -5.809 35.107 -12.261 1.00 52.94 161 GLN A N 1
ATOM 1277 C CA . GLN A 1 161 ? -6.810 36.011 -11.685 1.00 52.94 161 GLN A CA 1
ATOM 1278 C C . GLN A 1 161 ? -7.977 36.257 -12.653 1.00 52.94 161 GLN A C 1
ATOM 1280 O O . GLN A 1 161 ? -9.096 36.471 -12.200 1.00 52.94 161 GLN A O 1
ATOM 1285 N N . ASN A 1 162 ? -7.747 36.151 -13.968 1.00 48.12 162 ASN A N 1
ATOM 1286 C CA . ASN A 1 162 ? -8.779 36.364 -14.989 1.00 48.12 162 ASN A CA 1
ATOM 1287 C C . ASN A 1 162 ? -9.554 35.084 -15.381 1.00 48.12 162 ASN A C 1
ATOM 1289 O O . ASN A 1 162 ? -10.651 35.159 -15.926 1.00 48.12 162 ASN A O 1
ATOM 1293 N N . ALA A 1 163 ? -9.041 33.891 -15.056 1.00 51.72 163 ALA A N 1
ATOM 1294 C CA . ALA A 1 163 ? -9.744 32.620 -15.281 1.00 51.72 163 ALA A CA 1
ATOM 1295 C C . ALA A 1 163 ? -10.943 32.381 -14.331 1.00 51.72 163 ALA A C 1
ATOM 1297 O O . ALA A 1 163 ? -11.649 31.386 -14.471 1.00 51.72 163 ALA A O 1
ATOM 1298 N N . GLY A 1 164 ? -11.188 33.285 -13.376 1.00 44.97 164 GLY A N 1
ATOM 1299 C CA . GLY A 1 164 ? -12.282 33.190 -12.407 1.00 44.97 164 GLY A CA 1
ATOM 1300 C C . GLY A 1 164 ? -13.659 33.649 -12.902 1.00 44.97 164 GLY A C 1
ATOM 1301 O O . GLY A 1 164 ? -14.588 33.631 -12.104 1.00 44.97 164 GLY A O 1
ATOM 1302 N N . ASN A 1 165 ? -13.820 34.073 -14.165 1.00 50.06 165 ASN A N 1
ATOM 1303 C CA . ASN A 1 165 ? -15.068 34.712 -14.616 1.00 50.06 165 ASN A CA 1
ATOM 1304 C C . ASN A 1 165 ? -15.622 34.240 -15.978 1.00 50.06 165 ASN A C 1
ATOM 1306 O O . ASN A 1 165 ? -16.251 35.014 -16.694 1.00 50.06 165 ASN A O 1
ATOM 1310 N N . THR A 1 166 ? -15.436 32.972 -16.358 1.00 40.72 166 THR A N 1
ATOM 1311 C CA . THR A 1 166 ? -16.227 32.389 -17.461 1.00 40.72 166 THR A CA 1
ATOM 1312 C C . THR A 1 166 ? -17.001 31.179 -16.957 1.00 40.72 166 THR A C 1
ATOM 1314 O O . THR A 1 166 ? -16.474 30.084 -16.775 1.00 40.72 166 THR A O 1
ATOM 1317 N N . GLY A 1 167 ? -18.279 31.416 -16.661 1.00 47.84 167 GLY A N 1
ATOM 1318 C CA . GLY A 1 167 ? -19.227 30.373 -16.317 1.00 47.84 167 GLY A CA 1
ATOM 1319 C C . GLY A 1 167 ? -19.373 29.383 -17.468 1.00 47.84 167 GLY A C 1
ATOM 1320 O O . GLY A 1 167 ? -19.868 29.724 -18.538 1.00 47.84 167 GLY A O 1
ATOM 1321 N N . SER A 1 168 ? -18.995 28.133 -17.221 1.00 36.03 168 SER A N 1
ATOM 1322 C CA . SER A 1 168 ? -19.603 26.995 -17.900 1.00 36.03 168 SER A CA 1
ATOM 1323 C C . SER A 1 168 ? -19.985 25.973 -16.838 1.00 36.03 168 SER A C 1
ATOM 1325 O O . SER A 1 168 ? -19.160 25.412 -16.120 1.00 36.03 168 SER A O 1
ATOM 1327 N N . ARG A 1 169 ? -21.297 25.827 -16.691 1.00 41.88 169 ARG A N 1
ATOM 1328 C CA . ARG A 1 169 ? -22.005 24.869 -15.853 1.00 41.88 169 ARG A CA 1
ATOM 1329 C C . ARG A 1 169 ? -21.636 23.456 -16.316 1.00 41.88 169 ARG A C 1
ATOM 1331 O O . ARG A 1 169 ? -22.312 22.894 -17.168 1.00 41.88 169 ARG A O 1
ATOM 1338 N N . ARG A 1 170 ? -20.537 22.899 -15.804 1.00 37.28 170 ARG A N 1
ATOM 1339 C CA . ARG A 1 170 ? -20.285 21.457 -15.866 1.00 37.28 170 ARG A CA 1
ATOM 1340 C C . ARG A 1 170 ? -21.020 20.827 -14.696 1.00 37.28 170 ARG A C 1
ATOM 1342 O O . ARG A 1 170 ? -20.704 21.116 -13.547 1.00 37.28 170 ARG A O 1
ATOM 1349 N N . GLU A 1 171 ? -22.027 20.023 -15.011 1.00 43.09 171 GLU A N 1
ATOM 1350 C CA . GLU A 1 171 ? -22.650 19.101 -14.070 1.00 43.09 171 GLU A CA 1
ATOM 1351 C C . GLU A 1 171 ? -21.554 18.230 -13.450 1.00 43.09 171 GLU A C 1
ATOM 1353 O O . GLU A 1 171 ? -21.041 17.299 -14.070 1.00 43.09 171 GLU A O 1
ATOM 1358 N N . GLU A 1 172 ? -21.157 18.564 -12.224 1.00 37.12 172 GLU A N 1
ATOM 1359 C CA . GLU A 1 172 ? -20.548 17.596 -11.329 1.00 37.12 172 GLU A CA 1
ATOM 1360 C C . GLU A 1 172 ? -21.592 16.504 -11.122 1.00 37.12 172 GLU A C 1
ATOM 1362 O O . GLU A 1 172 ? -22.611 16.711 -10.456 1.00 37.12 172 GLU A O 1
ATOM 1367 N N . THR A 1 173 ? -21.356 15.339 -11.723 1.00 42.47 173 THR A N 1
ATOM 1368 C CA . THR A 1 173 ? -21.978 14.096 -11.287 1.00 42.47 173 THR A CA 1
ATOM 1369 C C . THR A 1 173 ? -21.618 13.943 -9.819 1.00 42.47 173 THR A C 1
ATOM 1371 O O . THR A 1 173 ? -20.516 13.507 -9.489 1.00 42.47 173 THR A O 1
ATOM 1374 N N . ARG A 1 174 ? -22.517 14.401 -8.944 1.00 47.66 174 ARG A N 1
ATOM 1375 C CA . ARG A 1 174 ? -22.456 14.162 -7.508 1.00 47.66 174 ARG A CA 1
ATOM 1376 C C . ARG A 1 174 ? -22.190 12.674 -7.361 1.00 47.66 174 ARG A C 1
ATOM 1378 O O . ARG A 1 174 ? -22.987 11.873 -7.839 1.00 47.66 174 ARG A O 1
ATOM 1385 N N . ASP A 1 175 ? -21.036 12.320 -6.804 1.00 53.47 175 ASP A N 1
ATOM 1386 C CA . ASP A 1 175 ? -20.721 10.938 -6.486 1.00 53.47 175 ASP A CA 1
ATOM 1387 C C . ASP A 1 175 ? -21.866 10.409 -5.631 1.00 53.47 175 ASP A C 1
ATOM 1389 O O . ASP A 1 175 ? -21.978 10.770 -4.459 1.00 53.47 175 ASP A O 1
ATOM 1393 N N . ASP A 1 176 ? -22.754 9.620 -6.244 1.00 52.97 176 ASP A N 1
ATOM 1394 C CA . ASP A 1 176 ? -23.888 9.052 -5.533 1.00 52.97 176 ASP A CA 1
ATOM 1395 C C . ASP A 1 176 ? -23.339 8.333 -4.297 1.00 52.97 176 ASP A C 1
ATOM 1397 O O . ASP A 1 176 ? -22.527 7.400 -4.449 1.00 52.97 176 ASP A O 1
ATOM 1401 N N . PRO A 1 177 ? -23.713 8.771 -3.078 1.00 57.84 177 PRO A N 1
ATOM 1402 C CA . PRO A 1 177 ? -23.266 8.106 -1.875 1.00 57.84 177 PRO A CA 1
ATOM 1403 C C . PRO A 1 177 ? -23.724 6.655 -1.951 1.00 57.84 177 PRO A C 1
ATOM 1405 O O . PRO A 1 177 ? -24.802 6.349 -2.468 1.00 57.84 177 PRO A O 1
ATOM 1408 N N . ASN A 1 178 ? -22.862 5.756 -1.476 1.00 57.00 178 ASN A N 1
ATOM 1409 C CA . ASN A 1 178 ? -23.089 4.320 -1.548 1.00 57.00 178 ASN A CA 1
ATOM 1410 C C . ASN A 1 178 ? -24.540 3.983 -1.126 1.00 57.00 178 ASN A C 1
ATOM 1412 O O . ASN A 1 178 ? -24.973 4.443 -0.066 1.00 57.00 178 ASN A O 1
ATOM 1416 N N . PRO A 1 179 ? -25.292 3.216 -1.945 1.00 58.34 179 PRO A N 1
ATOM 1417 C CA . PRO A 1 179 ? -26.739 3.030 -1.802 1.00 58.34 179 PRO A CA 1
ATOM 1418 C C . PRO A 1 179 ? -27.177 2.496 -0.433 1.00 58.34 179 PRO A C 1
ATOM 1420 O O . PRO A 1 179 ? -28.319 2.717 -0.042 1.00 58.34 179 PRO A O 1
ATOM 1423 N N . ARG A 1 180 ? -26.268 1.872 0.329 1.00 55.62 180 ARG A N 1
ATOM 1424 C CA . ARG A 1 180 ? -26.511 1.435 1.713 1.00 55.62 180 ARG A CA 1
ATOM 1425 C C . ARG A 1 180 ? -26.695 2.587 2.717 1.00 55.62 180 ARG A C 1
ATOM 1427 O O . ARG A 1 180 ? -27.222 2.360 3.797 1.00 55.62 180 ARG A O 1
ATOM 1434 N N . TRP A 1 181 ? -26.250 3.798 2.390 1.00 55.66 181 TRP A N 1
ATOM 1435 C CA . TRP A 1 181 ? -26.295 4.973 3.273 1.00 55.66 181 TRP A CA 1
ATOM 1436 C C . TRP A 1 181 ? -27.304 6.024 2.811 1.00 55.66 181 TRP A C 1
ATOM 1438 O O . TRP A 1 181 ? -27.210 7.185 3.215 1.00 55.66 181 TRP A O 1
ATOM 1448 N N . ARG A 1 182 ? -28.259 5.645 1.950 1.00 60.91 182 ARG A N 1
ATOM 1449 C CA . ARG A 1 182 ? -29.437 6.483 1.717 1.00 60.91 182 ARG A CA 1
ATOM 1450 C C . ARG A 1 182 ? -30.125 6.690 3.068 1.00 60.91 182 ARG A C 1
ATOM 1452 O O . ARG A 1 182 ? -30.400 5.718 3.763 1.00 60.91 182 ARG A O 1
ATOM 1459 N N . ARG A 1 183 ? -30.319 7.958 3.442 1.00 50.44 183 ARG A N 1
ATOM 1460 C CA . ARG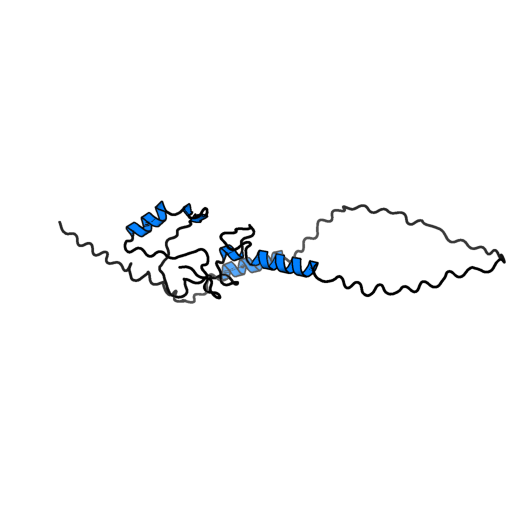 A 1 183 ? -31.005 8.369 4.669 1.00 50.44 183 ARG A CA 1
ATOM 1461 C C . ARG A 1 183 ? -32.401 7.747 4.694 1.00 50.44 183 ARG A C 1
ATOM 1463 O O . ARG A 1 183 ? -33.289 8.233 4.007 1.00 50.44 183 ARG A O 1
ATOM 1470 N N . ASN A 1 184 ? -32.556 6.691 5.479 1.00 44.38 184 ASN A N 1
ATOM 1471 C CA . ASN A 1 184 ? -33.778 6.435 6.224 1.00 44.38 184 ASN A CA 1
ATOM 1472 C C . ASN A 1 184 ? -33.488 6.938 7.643 1.00 44.38 184 ASN A C 1
ATOM 1474 O O . ASN A 1 184 ? -33.264 6.153 8.553 1.00 44.38 184 ASN A O 1
ATOM 1478 N N . ASP A 1 185 ? -33.402 8.263 7.790 1.00 47.97 185 ASP A N 1
ATOM 1479 C CA . ASP A 1 185 ? -33.518 8.923 9.095 1.00 47.97 185 ASP A CA 1
ATOM 1480 C C . ASP A 1 185 ? -35.023 9.114 9.369 1.00 47.97 185 ASP A C 1
ATOM 1482 O O . ASP A 1 185 ? -35.519 10.231 9.495 1.00 47.97 185 ASP A O 1
ATOM 1486 N N . SER A 1 186 ? -35.765 8.006 9.336 1.00 45.41 186 SER A N 1
ATOM 1487 C CA . SER A 1 186 ? -37.137 7.910 9.832 1.00 45.41 186 SER A CA 1
ATOM 1488 C C . SER A 1 186 ? -37.050 7.198 11.174 1.00 45.41 186 SER A C 1
ATOM 1490 O O . SER A 1 186 ? -37.470 6.053 11.301 1.00 45.41 186 SER A O 1
ATOM 1492 N N . ASP A 1 187 ? -36.389 7.842 12.134 1.00 49.47 187 ASP A N 1
ATOM 1493 C CA . ASP A 1 187 ? -36.633 7.533 13.535 1.00 49.47 187 ASP A CA 1
ATOM 1494 C C . ASP A 1 187 ? -37.986 8.194 13.838 1.00 49.47 187 ASP A C 1
ATOM 1496 O O . ASP A 1 187 ? -38.081 9.413 13.975 1.00 49.47 187 ASP A O 1
ATOM 1500 N N . GLU A 1 188 ? -39.050 7.393 13.759 1.00 52.81 188 GLU A N 1
ATOM 1501 C CA . GLU A 1 188 ? -40.343 7.713 14.357 1.00 52.81 188 GLU A CA 1
ATOM 1502 C C . GLU A 1 188 ? -40.117 7.860 15.867 1.00 52.81 188 GLU A C 1
ATOM 1504 O O . GLU A 1 188 ? -39.612 6.947 16.523 1.00 52.81 188 GLU A O 1
ATOM 1509 N N . ASP A 1 189 ? -40.428 9.046 16.388 1.00 53.12 189 ASP A N 1
ATOM 1510 C CA . ASP A 1 189 ? -40.643 9.263 17.811 1.00 53.12 189 ASP A CA 1
ATOM 1511 C C . ASP A 1 189 ? -41.845 8.400 18.228 1.00 53.12 189 ASP A C 1
ATOM 1513 O O . ASP A 1 189 ? -42.960 8.660 17.780 1.00 53.12 189 ASP A O 1
ATOM 1517 N N . ASP A 1 190 ? -41.623 7.393 19.072 1.00 55.28 190 ASP A N 1
ATOM 1518 C CA . ASP A 1 190 ? -42.683 6.756 19.854 1.00 55.28 190 ASP A CA 1
ATOM 1519 C C . ASP A 1 190 ? -42.272 6.778 21.337 1.00 55.28 190 ASP A C 1
ATOM 1521 O O . ASP A 1 190 ? -41.169 6.352 21.699 1.00 55.28 190 ASP A O 1
ATOM 1525 N N . ASP A 1 191 ? -43.178 7.356 22.133 1.00 54.09 191 ASP A N 1
ATOM 1526 C CA . ASP A 1 191 ? -43.141 7.645 23.578 1.00 54.09 191 ASP A CA 1
ATOM 1527 C C . ASP A 1 191 ? -42.833 6.441 24.495 1.00 54.09 191 ASP A C 1
ATOM 1529 O O . ASP A 1 191 ? -43.354 5.323 24.258 1.00 54.09 191 ASP A O 1
#

Radius of gyration: 36.64 Å; chains: 1; bounding box: 122×51×64 Å

Secondary structure (DSSP, 8-state):
--B-TTT--B-S------SSHHHHHHHHHHHTT-EETTEE------S---TTTTB--SSSSS-HHHHT--S-BGGGTBS-HHHHHHHHHHHHHHTS------------PPP-PPPS------------------------------TTHHHHHHHHHHHHHHTTS-------------GGGS---------